Protein AF-A0A7W0GBF5-F1 (afdb_monomer)

Nearest PDB structures (foldseek):
  7vv5-assembly1_R  TM=1.537E-01  e=9.334E+00  Homo sapiens

pLDDT: mean 84.06, std 15.23, range [30.78, 98.12]

Structure (mmCIF, N/CA/C/O backbone):
data_AF-A0A7W0GBF5-F1
#
_entry.id   AF-A0A7W0GBF5-F1
#
loop_
_atom_site.group_PDB
_atom_site.id
_atom_site.type_symbol
_atom_site.label_atom_id
_atom_site.label_alt_id
_atom_site.label_comp_id
_atom_site.label_asym_id
_atom_site.label_entity_id
_atom_site.label_seq_id
_atom_site.pdbx_PDB_ins_code
_atom_site.Cartn_x
_atom_site.Cartn_y
_atom_site.Cartn_z
_atom_site.occupancy
_atom_site.B_iso_or_equiv
_atom_site.auth_seq_id
_atom_site.auth_comp_id
_atom_site.auth_asym_id
_atom_site.auth_atom_id
_atom_site.pdbx_PDB_model_num
ATOM 1 N N . VAL A 1 1 ? 25.136 -10.926 -35.761 1.00 38.34 1 VAL A N 1
ATOM 2 C CA . VAL A 1 1 ? 23.701 -11.216 -35.990 1.00 38.34 1 VAL A CA 1
ATOM 3 C C . VAL A 1 1 ? 22.920 -10.257 -35.110 1.00 38.34 1 VAL A C 1
ATOM 5 O O . VAL A 1 1 ? 22.828 -10.479 -33.913 1.00 38.34 1 VAL A O 1
ATOM 8 N N . GLY A 1 2 ? 22.553 -9.101 -35.668 1.00 46.62 2 GLY A N 1
ATOM 9 C CA . GLY A 1 2 ? 21.932 -8.003 -34.929 1.00 46.62 2 GLY A CA 1
ATOM 10 C C . GLY A 1 2 ? 20.445 -8.263 -34.760 1.00 46.62 2 GLY A C 1
ATOM 11 O O . GLY A 1 2 ? 19.695 -8.174 -35.726 1.00 46.62 2 GLY A O 1
ATOM 12 N N . SER A 1 3 ? 20.022 -8.623 -33.553 1.00 51.00 3 SER A N 1
ATOM 13 C CA . SER A 1 3 ? 18.605 -8.650 -33.211 1.00 51.00 3 SER A CA 1
ATOM 14 C C . SER A 1 3 ? 18.084 -7.211 -33.194 1.00 51.00 3 SER A C 1
ATOM 16 O O . SER A 1 3 ? 18.467 -6.424 -32.331 1.00 51.00 3 SER A O 1
ATOM 18 N N . THR A 1 4 ? 17.227 -6.857 -34.148 1.00 68.00 4 THR A N 1
ATOM 19 C CA . THR A 1 4 ? 16.460 -5.601 -34.178 1.00 68.00 4 THR A CA 1
ATOM 20 C C . THR A 1 4 ? 15.378 -5.641 -33.094 1.00 68.00 4 THR A C 1
ATOM 22 O O . THR A 1 4 ? 14.210 -5.930 -33.359 1.00 68.00 4 THR A O 1
ATOM 25 N N . GLY A 1 5 ? 15.785 -5.460 -31.841 1.00 81.75 5 GLY A N 1
ATOM 26 C CA . GLY A 1 5 ? 14.906 -5.605 -30.688 1.00 81.75 5 GLY A CA 1
ATOM 27 C C . GLY A 1 5 ? 15.509 -5.036 -29.413 1.00 81.75 5 GLY A C 1
ATOM 28 O O . GLY A 1 5 ? 16.691 -4.698 -29.370 1.00 81.75 5 GLY A O 1
ATOM 29 N N . VAL A 1 6 ? 14.680 -4.920 -28.382 1.00 89.19 6 VAL A N 1
ATOM 30 C CA . VAL A 1 6 ? 15.098 -4.520 -27.034 1.00 89.19 6 VAL A CA 1
ATOM 31 C C . VAL A 1 6 ? 15.324 -5.761 -26.177 1.00 89.19 6 VAL A C 1
ATOM 33 O O . VAL A 1 6 ? 14.654 -6.779 -26.356 1.00 89.19 6 VAL A O 1
ATOM 36 N N . LEU A 1 7 ? 16.292 -5.701 -25.266 1.00 89.94 7 LEU A N 1
ATOM 37 C CA . LEU A 1 7 ? 16.540 -6.796 -24.331 1.00 89.94 7 LEU A CA 1
ATOM 38 C C . LEU A 1 7 ? 15.517 -6.753 -23.197 1.00 89.94 7 LEU A C 1
ATOM 40 O O . LEU A 1 7 ? 15.201 -5.684 -22.685 1.00 89.94 7 LEU A O 1
ATOM 44 N N . THR A 1 8 ? 15.029 -7.917 -22.793 1.00 88.50 8 THR A N 1
ATOM 45 C CA . THR A 1 8 ? 14.112 -8.091 -21.665 1.00 88.50 8 THR A CA 1
ATOM 46 C C . THR A 1 8 ? 14.592 -9.230 -20.770 1.00 88.50 8 THR A C 1
ATOM 48 O O . THR A 1 8 ? 15.333 -10.120 -21.210 1.00 88.50 8 THR A O 1
ATOM 51 N N . SER A 1 9 ? 14.164 -9.202 -19.512 1.00 85.88 9 SER A N 1
ATOM 52 C CA . SER A 1 9 ? 14.423 -10.245 -18.525 1.00 85.88 9 SER A CA 1
ATOM 53 C C . SER A 1 9 ? 13.156 -10.555 -17.732 1.00 85.88 9 SER A C 1
ATOM 55 O O . SER A 1 9 ? 12.407 -9.655 -17.351 1.00 85.88 9 SER A O 1
ATOM 57 N N . ASP A 1 10 ? 12.954 -11.835 -17.407 1.00 80.12 10 ASP A N 1
ATOM 58 C CA . ASP A 1 10 ? 11.856 -12.280 -16.539 1.00 80.12 10 ASP A CA 1
ATOM 59 C C . ASP A 1 10 ? 11.979 -11.688 -15.109 1.00 80.12 10 ASP A C 1
ATOM 61 O O . ASP A 1 10 ? 10.993 -11.646 -14.365 1.00 80.12 10 ASP A O 1
ATOM 65 N N . SER A 1 11 ? 13.175 -11.212 -14.723 1.00 76.62 11 SER A N 1
ATOM 66 C CA . SER A 1 11 ? 13.447 -10.613 -13.408 1.00 76.62 11 SER A CA 1
ATOM 67 C C . SER A 1 11 ? 13.041 -9.138 -13.306 1.00 76.62 11 SER A C 1
ATOM 69 O O . SER A 1 11 ? 12.707 -8.678 -12.218 1.00 76.62 11 SER A O 1
ATOM 71 N N . THR A 1 12 ? 13.060 -8.393 -14.413 1.00 79.50 12 THR A N 1
ATOM 72 C CA . THR A 1 12 ? 12.681 -6.971 -14.455 1.00 79.50 12 THR A CA 1
ATOM 73 C C . THR A 1 12 ? 11.253 -6.802 -14.946 1.00 79.50 12 THR A C 1
ATOM 75 O O . THR A 1 12 ? 10.539 -5.940 -14.441 1.00 79.50 12 THR A O 1
ATOM 78 N N . ARG A 1 13 ? 10.831 -7.658 -15.890 1.00 79.69 13 ARG A N 1
ATOM 79 C CA . ARG A 1 13 ? 9.511 -7.661 -16.541 1.00 79.69 13 ARG A CA 1
ATOM 80 C C . ARG A 1 13 ? 9.158 -6.347 -17.237 1.00 79.69 13 ARG A C 1
ATOM 82 O O . ARG A 1 13 ? 7.983 -6.047 -17.428 1.00 79.69 13 ARG A O 1
ATOM 89 N N . ILE A 1 14 ? 10.181 -5.577 -17.591 1.00 85.75 14 ILE A N 1
ATOM 90 C CA . ILE A 1 14 ? 10.076 -4.310 -18.303 1.00 85.75 14 ILE A CA 1
ATOM 91 C C . ILE A 1 14 ? 10.997 -4.416 -19.511 1.00 85.75 14 ILE A C 1
ATOM 93 O O . ILE A 1 14 ? 12.209 -4.592 -19.371 1.00 85.75 14 ILE A O 1
ATOM 97 N N . ASP A 1 15 ? 10.416 -4.323 -20.701 1.00 87.75 15 ASP A N 1
ATOM 98 C CA . ASP A 1 15 ? 11.165 -4.415 -21.948 1.00 87.75 15 ASP A CA 1
ATOM 99 C C . ASP A 1 15 ? 12.138 -3.240 -22.077 1.00 87.75 15 ASP A C 1
ATOM 101 O O . ASP A 1 15 ? 11.747 -2.081 -21.976 1.00 87.75 15 ASP A O 1
ATOM 105 N N . GLY A 1 16 ? 13.415 -3.538 -22.315 1.00 86.94 16 GLY A N 1
ATOM 106 C CA . GLY A 1 16 ? 14.492 -2.549 -22.347 1.00 86.94 16 GLY A CA 1
ATOM 107 C C . GLY A 1 16 ? 15.210 -2.348 -21.011 1.00 86.94 16 GLY A C 1
ATOM 108 O O . GLY A 1 16 ? 16.254 -1.699 -20.995 1.00 86.94 16 GLY A O 1
ATOM 109 N N . LEU A 1 17 ? 14.718 -2.937 -19.914 1.00 87.25 17 LEU A N 1
ATOM 110 C CA . LEU A 1 17 ? 15.365 -2.901 -18.602 1.00 87.25 17 LEU A CA 1
ATOM 111 C C . LEU A 1 17 ? 15.846 -4.299 -18.216 1.00 87.25 17 LEU A C 1
ATOM 113 O O . LEU A 1 17 ? 15.063 -5.243 -18.170 1.00 87.25 17 LEU A O 1
ATOM 117 N N . VAL A 1 18 ? 17.132 -4.449 -17.906 1.00 87.56 18 VAL A N 1
ATOM 118 C CA . VAL A 1 18 ? 17.731 -5.742 -17.536 1.00 87.56 18 VAL A CA 1
ATOM 119 C C . VAL A 1 18 ? 18.651 -5.578 -16.334 1.00 87.56 18 VAL A C 1
ATOM 121 O O . VAL A 1 18 ? 19.306 -4.547 -16.181 1.00 87.56 18 VAL A O 1
ATOM 124 N N . SER A 1 19 ? 18.713 -6.591 -15.469 1.00 84.06 19 SER A N 1
ATOM 125 C CA . SER A 1 19 ? 19.628 -6.570 -14.328 1.00 84.06 19 SER A CA 1
ATOM 126 C C . SER A 1 19 ? 21.048 -6.966 -14.751 1.00 84.06 19 SER A C 1
ATOM 128 O O . SER A 1 19 ? 21.237 -7.781 -15.657 1.00 84.06 19 SER A O 1
ATOM 130 N N . VAL A 1 20 ? 22.065 -6.446 -14.053 1.00 85.12 20 VAL A N 1
ATOM 131 C CA . VAL A 1 20 ? 23.474 -6.838 -14.268 1.00 85.12 20 VAL A CA 1
ATOM 132 C C . VAL A 1 20 ? 23.656 -8.352 -14.094 1.00 85.12 20 VAL A C 1
ATOM 134 O O . VAL A 1 20 ? 24.405 -8.982 -14.838 1.00 85.12 20 VAL A O 1
ATOM 137 N N . THR A 1 21 ? 22.921 -8.954 -13.158 1.00 84.00 21 THR A N 1
ATOM 138 C CA . THR A 1 21 ? 22.937 -10.398 -12.904 1.00 84.00 21 THR A CA 1
ATOM 139 C C . THR A 1 21 ? 22.402 -11.202 -14.090 1.00 84.00 21 THR A C 1
ATOM 141 O O . THR A 1 21 ? 22.958 -12.250 -14.421 1.00 84.00 21 THR A O 1
ATOM 144 N N . ASP A 1 22 ? 21.355 -10.731 -14.769 1.00 85.19 22 ASP A N 1
ATOM 145 C CA . ASP A 1 22 ? 20.807 -11.435 -15.938 1.00 85.19 22 ASP A CA 1
ATOM 146 C C . ASP A 1 22 ? 21.722 -11.319 -17.147 1.00 85.19 22 ASP A C 1
ATOM 148 O O . ASP A 1 22 ? 21.875 -12.289 -17.888 1.00 85.19 22 ASP A O 1
ATOM 152 N N . VAL A 1 23 ? 22.395 -10.174 -17.300 1.00 86.00 23 VAL A N 1
ATOM 153 C CA . VAL A 1 23 ? 23.454 -10.003 -18.301 1.00 86.00 23 VAL A CA 1
ATOM 154 C C . VAL A 1 23 ? 24.599 -10.979 -18.030 1.00 86.00 23 VAL A C 1
ATOM 156 O O . VAL A 1 23 ? 25.024 -11.689 -18.938 1.00 86.00 23 VAL A O 1
ATOM 159 N N . ALA A 1 24 ? 25.049 -11.082 -16.777 1.00 85.88 24 ALA A N 1
ATOM 160 C CA . ALA A 1 24 ? 26.130 -11.986 -16.387 1.00 85.88 24 ALA A CA 1
ATOM 161 C C . ALA A 1 24 ? 25.757 -13.474 -16.521 1.00 85.88 24 ALA A C 1
ATOM 163 O O . ALA A 1 24 ? 26.615 -14.297 -16.830 1.00 85.88 24 ALA A O 1
ATOM 164 N N . THR A 1 25 ? 24.488 -13.829 -16.299 1.00 86.12 25 THR A N 1
ATOM 165 C CA . THR A 1 25 ? 24.000 -15.219 -16.383 1.00 86.12 25 THR A CA 1
ATOM 166 C C . THR A 1 25 ? 23.401 -15.583 -17.743 1.00 86.12 25 THR A C 1
ATOM 168 O O . THR A 1 25 ? 22.955 -16.713 -17.926 1.00 86.12 25 THR A O 1
ATOM 171 N N . GLY A 1 26 ? 23.387 -14.651 -18.702 1.00 83.56 26 GLY A N 1
ATOM 172 C CA . GLY A 1 26 ? 22.826 -14.860 -20.039 1.00 83.56 26 GLY A CA 1
ATOM 173 C C . GLY A 1 26 ? 21.308 -15.074 -20.062 1.00 83.56 26 GLY A C 1
ATOM 174 O O . GLY A 1 26 ? 20.776 -15.568 -21.055 1.00 83.56 26 GLY A O 1
ATOM 175 N N . ARG A 1 27 ? 20.589 -14.713 -18.991 1.00 84.00 27 ARG A N 1
ATOM 176 C CA . ARG A 1 27 ? 19.130 -14.879 -18.858 1.00 84.00 27 ARG A CA 1
ATOM 177 C C . ARG A 1 27 ? 18.373 -13.726 -19.517 1.00 84.00 27 ARG A C 1
ATOM 179 O O . ARG A 1 27 ? 17.592 -13.027 -18.883 1.00 84.00 27 ARG A O 1
ATOM 186 N N . LEU A 1 28 ? 18.634 -13.527 -20.805 1.00 88.44 28 LEU A N 1
ATOM 187 C CA . LEU A 1 28 ? 18.097 -12.423 -21.595 1.00 88.44 28 LEU A CA 1
ATOM 188 C C . LEU A 1 28 ? 17.261 -12.945 -22.760 1.00 88.44 28 LEU A C 1
ATOM 190 O O . LEU A 1 28 ? 17.587 -13.961 -23.376 1.00 88.44 28 LEU A O 1
ATOM 194 N N . ARG A 1 29 ? 16.205 -12.211 -23.106 1.00 87.81 29 ARG A N 1
ATOM 195 C CA . ARG A 1 29 ? 15.440 -12.416 -24.342 1.00 87.81 29 ARG A CA 1
ATOM 196 C C . ARG A 1 29 ? 15.423 -11.124 -25.147 1.00 87.81 29 ARG A C 1
ATOM 198 O O . ARG A 1 29 ? 15.461 -10.039 -24.579 1.00 87.81 29 ARG A O 1
ATOM 205 N N . ALA A 1 30 ? 15.368 -11.238 -26.469 1.00 87.44 30 ALA A N 1
ATOM 206 C CA . ALA A 1 30 ? 15.172 -10.091 -27.346 1.00 87.44 30 ALA A CA 1
ATOM 207 C C . ALA A 1 30 ? 13.691 -9.995 -27.725 1.00 87.44 30 ALA A C 1
ATOM 209 O O . ALA A 1 30 ? 13.131 -10.946 -28.274 1.00 87.44 30 ALA A O 1
ATOM 210 N N . VAL A 1 31 ? 13.072 -8.850 -27.450 1.00 87.75 31 VAL A N 1
ATOM 211 C CA . VAL A 1 31 ? 11.716 -8.524 -27.899 1.00 87.75 31 VAL A CA 1
ATOM 212 C C . VAL A 1 31 ? 11.826 -7.706 -29.182 1.00 87.75 31 VAL A C 1
ATOM 214 O O . VAL A 1 31 ? 12.528 -6.689 -29.189 1.00 87.75 31 VAL A O 1
ATOM 217 N N . PRO A 1 32 ? 11.171 -8.122 -30.281 1.00 87.94 32 PRO A N 1
ATOM 218 C CA . PRO A 1 32 ? 11.175 -7.357 -31.519 1.00 87.94 32 PRO A CA 1
ATOM 219 C C . PRO A 1 32 ? 10.687 -5.926 -31.285 1.00 87.94 32 PRO A C 1
ATOM 221 O O . PRO A 1 32 ? 9.624 -5.710 -30.709 1.00 87.94 32 PRO A O 1
ATOM 224 N N . SER A 1 33 ? 11.450 -4.948 -31.763 1.00 86.31 33 SER A N 1
ATOM 225 C CA . SER A 1 33 ? 11.060 -3.540 -31.732 1.00 86.31 33 SER A CA 1
ATOM 226 C C . SER A 1 33 ? 11.367 -2.918 -33.083 1.00 86.31 33 SER A C 1
ATOM 228 O O . SER A 1 33 ? 12.458 -3.102 -33.623 1.00 86.31 33 SER A O 1
ATOM 230 N N . GLN A 1 34 ? 10.392 -2.192 -33.630 1.00 86.31 34 GLN A N 1
ATOM 231 C CA . GLN A 1 34 ? 10.541 -1.480 -34.901 1.00 86.31 34 GLN A CA 1
ATOM 232 C C . GLN A 1 34 ? 11.583 -0.360 -34.796 1.00 86.31 34 GLN A C 1
ATOM 234 O O . GLN A 1 34 ? 12.291 -0.087 -35.759 1.00 86.31 34 GLN A O 1
ATOM 239 N N . ASP A 1 35 ? 11.695 0.241 -33.609 1.00 89.38 35 ASP A N 1
ATOM 240 C CA . ASP A 1 35 ? 12.694 1.251 -33.281 1.00 89.38 35 ASP A CA 1
ATOM 241 C C . ASP A 1 35 ? 13.198 1.022 -31.843 1.00 89.38 35 ASP A C 1
ATOM 243 O O . ASP A 1 35 ? 12.625 1.545 -30.876 1.00 89.38 35 ASP A O 1
ATOM 247 N N . PRO A 1 36 ? 14.235 0.180 -31.668 1.00 88.69 36 PRO A N 1
ATOM 248 C CA . PRO A 1 36 ? 14.792 -0.123 -30.354 1.00 88.69 36 PRO A CA 1
ATOM 249 C C . PRO A 1 36 ? 15.345 1.115 -29.642 1.00 88.69 36 PRO A C 1
ATOM 251 O O . PRO A 1 36 ? 15.209 1.224 -28.427 1.00 88.69 36 PRO A O 1
ATOM 254 N N . VAL A 1 37 ? 15.926 2.064 -30.383 1.00 90.31 37 VAL A N 1
ATOM 255 C CA . VAL A 1 37 ? 16.526 3.273 -29.802 1.00 90.31 37 VAL A CA 1
ATOM 256 C C . VAL A 1 37 ? 15.435 4.186 -29.258 1.00 90.31 37 VAL A C 1
ATOM 258 O O . VAL A 1 37 ? 15.493 4.570 -28.091 1.00 90.31 37 VAL A O 1
ATOM 261 N N . ALA A 1 38 ? 14.396 4.467 -30.048 1.00 90.00 38 ALA A N 1
ATOM 262 C CA . ALA A 1 38 ? 13.282 5.285 -29.577 1.00 90.00 38 ALA A CA 1
ATOM 263 C C . ALA A 1 38 ? 12.485 4.602 -28.454 1.00 90.00 38 ALA A C 1
ATOM 265 O O . ALA A 1 38 ? 11.875 5.287 -27.634 1.00 90.00 38 ALA A O 1
ATOM 266 N N . ALA A 1 39 ? 12.435 3.266 -28.411 1.00 88.62 39 ALA A N 1
ATOM 267 C CA . ALA A 1 39 ? 11.827 2.534 -27.298 1.00 88.62 39 ALA A CA 1
ATOM 268 C C . ALA A 1 39 ? 12.626 2.715 -25.997 1.00 88.62 39 ALA A C 1
ATOM 270 O O . ALA A 1 39 ? 12.033 3.044 -24.971 1.00 88.62 39 ALA A O 1
ATOM 271 N N . LEU A 1 40 ? 13.956 2.582 -26.056 1.00 90.94 40 LEU A N 1
ATOM 272 C CA . LEU A 1 40 ? 14.834 2.792 -24.902 1.00 90.94 40 LEU A CA 1
ATOM 273 C C . LEU A 1 40 ? 14.813 4.244 -24.415 1.00 90.94 40 LEU A C 1
ATOM 275 O O . LEU A 1 40 ? 14.708 4.467 -23.217 1.00 90.94 40 LEU A O 1
ATOM 279 N N . GLN A 1 41 ? 14.819 5.224 -25.323 1.00 92.62 41 GLN A N 1
ATOM 280 C CA . GLN A 1 41 ? 14.696 6.643 -24.959 1.00 92.62 41 GLN A CA 1
ATOM 281 C C . GLN A 1 41 ? 13.373 6.938 -24.242 1.00 92.62 41 GLN A C 1
ATOM 283 O O . GLN A 1 41 ? 13.359 7.610 -23.217 1.00 92.62 41 GLN A O 1
ATOM 288 N N . ARG A 1 42 ? 12.255 6.384 -24.731 1.00 90.75 42 ARG A N 1
ATOM 289 C CA . ARG A 1 42 ? 10.947 6.536 -24.073 1.00 90.75 42 ARG A CA 1
ATOM 290 C C . ARG A 1 42 ? 10.908 5.902 -22.686 1.00 90.75 42 ARG A C 1
ATOM 292 O O . ARG A 1 42 ? 10.219 6.424 -21.811 1.00 90.75 42 ARG A O 1
ATOM 299 N N . LEU A 1 43 ? 11.579 4.767 -22.501 1.00 90.19 43 LEU A N 1
ATOM 300 C CA . LEU A 1 43 ? 11.687 4.122 -21.197 1.00 90.19 43 LEU A CA 1
ATOM 301 C C . LEU A 1 43 ? 12.531 4.971 -20.242 1.00 90.19 43 LEU A C 1
ATOM 303 O O . LEU A 1 43 ? 12.075 5.251 -19.136 1.00 90.19 43 LEU A O 1
ATOM 307 N N . ASP A 1 44 ? 13.698 5.428 -20.692 1.00 91.00 44 ASP A N 1
ATOM 308 C CA . ASP A 1 44 ? 14.598 6.292 -19.925 1.00 91.00 44 ASP A CA 1
ATOM 309 C C . ASP A 1 44 ? 13.870 7.563 -19.467 1.00 91.00 44 ASP A C 1
ATOM 311 O O . ASP A 1 44 ? 13.754 7.809 -18.270 1.00 91.00 44 ASP A O 1
ATOM 315 N N . ASP A 1 45 ? 13.197 8.266 -20.387 1.00 91.12 45 ASP A N 1
ATOM 316 C CA . ASP A 1 45 ? 12.388 9.454 -20.085 1.00 91.12 45 ASP A CA 1
ATOM 317 C C . ASP A 1 45 ? 11.291 9.195 -19.035 1.00 91.12 45 ASP A C 1
ATOM 319 O O . ASP A 1 45 ? 10.932 10.089 -18.258 1.00 91.12 45 ASP A O 1
ATOM 323 N N . ARG A 1 46 ? 10.698 7.993 -19.019 1.00 89.12 46 ARG A N 1
ATOM 324 C CA . ARG A 1 46 ? 9.674 7.612 -18.031 1.00 89.12 46 ARG A CA 1
ATOM 325 C C . ARG A 1 46 ? 10.288 7.347 -16.664 1.00 89.12 46 ARG A C 1
ATOM 327 O O . ARG A 1 46 ? 9.696 7.776 -15.674 1.00 89.12 46 ARG A O 1
ATOM 334 N N . ILE A 1 47 ? 11.435 6.673 -16.612 1.00 88.81 47 ILE A N 1
ATOM 335 C CA . ILE A 1 47 ? 12.178 6.419 -15.372 1.00 88.81 47 ILE A CA 1
ATOM 336 C C . ILE A 1 47 ? 12.618 7.756 -14.769 1.00 88.81 47 ILE A C 1
ATOM 338 O O . ILE A 1 47 ? 12.286 8.050 -13.622 1.00 88.81 47 ILE A O 1
ATOM 342 N N . ASP A 1 48 ? 13.226 8.617 -15.582 1.00 89.75 48 ASP A N 1
ATOM 343 C CA . ASP A 1 48 ? 13.701 9.942 -15.187 1.00 89.75 48 ASP A CA 1
ATOM 344 C C . ASP A 1 48 ? 12.563 10.828 -14.665 1.00 89.75 48 ASP A C 1
ATOM 346 O O . ASP A 1 48 ? 12.677 11.510 -13.641 1.00 89.75 48 ASP A O 1
ATOM 350 N N . ARG A 1 49 ? 11.416 10.813 -15.355 1.00 88.12 49 ARG A N 1
ATOM 351 C CA . ARG A 1 49 ? 10.218 11.533 -14.913 1.00 88.12 49 ARG A CA 1
ATOM 352 C C . ARG A 1 49 ? 9.686 10.975 -13.597 1.00 88.12 49 ARG A C 1
ATOM 354 O O . ARG A 1 49 ? 9.289 11.767 -12.743 1.00 88.12 49 ARG A O 1
ATOM 361 N N . ASN A 1 50 ? 9.654 9.654 -13.432 1.00 87.12 50 ASN A N 1
ATOM 362 C CA . ASN A 1 50 ? 9.183 9.025 -12.203 1.00 87.12 50 ASN A CA 1
ATOM 363 C C . ASN A 1 50 ? 10.065 9.418 -11.010 1.00 87.12 50 ASN A C 1
ATOM 365 O O . ASN A 1 50 ? 9.558 9.925 -10.007 1.00 87.12 50 ASN A O 1
ATOM 369 N N . ASP A 1 51 ? 11.384 9.300 -11.161 1.00 86.31 51 ASP A N 1
ATOM 370 C CA . ASP A 1 51 ? 12.353 9.638 -10.116 1.00 86.31 51 ASP A CA 1
ATOM 371 C C . ASP A 1 51 ? 12.249 11.114 -9.695 1.00 86.31 51 ASP A C 1
ATOM 373 O O . ASP A 1 51 ? 12.267 11.428 -8.501 1.00 86.31 51 ASP A O 1
ATOM 377 N N . ARG A 1 52 ? 12.035 12.029 -10.653 1.00 88.69 52 ARG A N 1
ATOM 378 C CA . ARG A 1 52 ? 11.828 13.462 -10.369 1.00 88.69 52 ARG A CA 1
ATOM 379 C C . ARG A 1 52 ? 10.500 13.759 -9.666 1.00 88.69 52 ARG A C 1
ATOM 381 O O . ARG A 1 52 ? 10.438 14.681 -8.853 1.00 88.69 52 ARG A O 1
ATOM 388 N N . LEU A 1 53 ? 9.431 13.028 -9.986 1.00 90.12 53 LEU A N 1
ATOM 389 C CA . LEU A 1 53 ? 8.080 13.305 -9.480 1.00 90.12 53 LEU A CA 1
ATOM 390 C C . LEU A 1 53 ? 7.762 12.611 -8.152 1.00 90.12 53 LEU A C 1
ATOM 392 O O . LEU A 1 53 ? 6.934 13.122 -7.391 1.00 90.12 53 LEU A O 1
ATOM 396 N N . ARG A 1 54 ? 8.418 11.489 -7.843 1.00 89.19 54 ARG A N 1
ATOM 397 C CA . ARG A 1 54 ? 8.123 10.649 -6.673 1.00 89.19 54 ARG A CA 1
ATOM 398 C C . ARG A 1 54 ? 8.129 11.423 -5.359 1.00 89.19 54 ARG A C 1
ATOM 400 O O . ARG A 1 54 ? 7.149 11.387 -4.611 1.00 89.19 54 ARG A O 1
ATOM 407 N N . LEU A 1 55 ? 9.219 12.133 -5.065 1.00 89.25 55 LEU A N 1
ATOM 408 C CA . LEU A 1 55 ? 9.355 12.868 -3.805 1.00 89.25 55 LEU A CA 1
ATOM 409 C C . LEU A 1 55 ? 8.347 14.033 -3.700 1.00 89.25 55 LEU A C 1
ATOM 411 O O . LEU A 1 55 ? 7.613 14.068 -2.709 1.00 89.25 55 LEU A O 1
ATOM 415 N N . PRO A 1 56 ? 8.232 14.947 -4.690 1.00 92.62 56 PRO A N 1
ATOM 416 C CA . PRO A 1 56 ? 7.227 16.012 -4.657 1.00 92.62 56 PRO A CA 1
ATOM 417 C C . PRO A 1 56 ? 5.795 15.502 -4.476 1.00 92.62 56 PRO A C 1
ATOM 419 O O . PRO A 1 56 ? 5.043 16.053 -3.671 1.00 92.62 56 PRO A O 1
ATOM 422 N N . LEU A 1 57 ? 5.415 14.433 -5.182 1.00 93.50 57 LEU A N 1
ATOM 423 C CA . LEU A 1 57 ? 4.066 13.874 -5.094 1.00 93.50 57 LEU A CA 1
ATOM 424 C C . LEU A 1 57 ? 3.816 13.162 -3.765 1.00 93.50 57 LEU A C 1
ATOM 426 O O . LEU A 1 57 ? 2.720 13.274 -3.220 1.00 93.50 57 LEU A O 1
ATOM 430 N N . THR A 1 58 ? 4.831 12.509 -3.196 1.00 93.44 58 THR A N 1
ATOM 431 C CA . THR A 1 58 ? 4.743 11.933 -1.847 1.00 93.44 58 THR A CA 1
ATOM 432 C C . THR A 1 58 ? 4.532 13.025 -0.798 1.00 93.44 58 THR A C 1
ATOM 434 O O . THR A 1 58 ? 3.639 12.906 0.042 1.00 93.44 58 THR A O 1
ATOM 437 N N . ILE A 1 59 ? 5.289 14.126 -0.869 1.00 93.94 59 ILE A N 1
ATOM 438 C CA . ILE A 1 59 ? 5.125 15.277 0.035 1.00 93.94 59 ILE A CA 1
ATOM 439 C C . ILE A 1 59 ? 3.727 15.882 -0.114 1.00 93.94 59 ILE A C 1
ATOM 441 O O . ILE A 1 59 ? 3.053 16.118 0.890 1.00 93.94 59 ILE A O 1
ATOM 445 N N . LEU A 1 60 ? 3.272 16.100 -1.351 1.00 96.00 60 LEU A N 1
ATOM 446 C CA . LEU A 1 60 ? 1.939 16.629 -1.635 1.00 96.00 60 LEU A CA 1
ATOM 447 C C . LEU A 1 60 ? 0.842 15.723 -1.061 1.00 96.00 60 LEU A C 1
ATOM 449 O O . LEU A 1 60 ? -0.080 16.218 -0.414 1.00 96.00 60 LEU A O 1
ATOM 453 N N . LEU A 1 61 ? 0.955 14.407 -1.258 1.00 96.38 61 LEU A N 1
ATOM 454 C CA . LEU A 1 61 ? 0.014 13.422 -0.730 1.00 96.38 61 LEU A CA 1
ATOM 455 C C . LEU A 1 61 ? -0.036 13.460 0.799 1.00 96.38 61 LEU A C 1
ATOM 457 O O . LEU A 1 61 ? -1.120 13.564 1.373 1.00 96.38 61 LEU A O 1
ATOM 461 N N . VAL A 1 62 ? 1.122 13.418 1.460 1.00 96.69 62 VAL A N 1
ATOM 462 C CA . VAL A 1 62 ? 1.221 13.485 2.925 1.00 96.69 62 VAL A CA 1
ATOM 463 C C . VAL A 1 62 ? 0.608 14.786 3.441 1.00 96.69 62 VAL A C 1
ATOM 465 O O . VAL A 1 62 ? -0.257 14.746 4.316 1.00 96.69 62 VAL A O 1
ATOM 468 N N . ALA A 1 63 ? 0.979 15.932 2.867 1.00 96.94 63 ALA A N 1
ATOM 469 C CA . ALA A 1 63 ? 0.440 17.233 3.255 1.00 96.94 63 ALA A CA 1
ATOM 470 C C . ALA A 1 63 ? -1.085 17.302 3.079 1.00 96.94 63 ALA A C 1
ATOM 472 O O . ALA A 1 63 ? -1.791 17.757 3.982 1.00 96.94 63 ALA A O 1
ATOM 473 N N . LEU A 1 64 ? -1.607 16.796 1.957 1.00 97.25 64 LEU A N 1
ATOM 474 C CA . LEU A 1 64 ? -3.039 16.758 1.675 1.00 97.25 64 LEU A CA 1
ATOM 475 C C . LEU A 1 64 ? -3.792 15.865 2.668 1.00 97.25 64 LEU A C 1
ATOM 477 O O . LEU A 1 64 ? -4.828 16.274 3.194 1.00 97.25 64 LEU A O 1
ATOM 481 N N . VAL A 1 65 ? -3.277 14.666 2.957 1.00 97.12 65 VAL A N 1
ATOM 482 C CA . VAL A 1 65 ? -3.887 13.738 3.921 1.00 97.12 65 VAL A CA 1
ATOM 483 C C . VAL A 1 65 ? -3.890 14.345 5.323 1.00 97.12 65 VAL A C 1
ATOM 485 O O . VAL A 1 65 ? -4.924 14.312 5.991 1.00 97.12 65 VAL A O 1
ATOM 488 N N . LEU A 1 66 ? -2.782 14.954 5.756 1.00 97.00 66 LEU A N 1
ATOM 489 C CA . LEU A 1 66 ? -2.693 15.634 7.051 1.00 97.00 66 LEU A CA 1
ATOM 490 C C . LEU A 1 66 ? -3.680 16.808 7.139 1.00 97.00 66 LEU A C 1
ATOM 492 O O . LEU A 1 66 ? -4.440 16.902 8.106 1.00 97.00 66 LEU A O 1
ATOM 496 N N . ALA A 1 67 ? -3.731 17.665 6.116 1.00 97.56 67 ALA A N 1
ATOM 497 C CA . ALA A 1 67 ? -4.653 18.796 6.063 1.00 97.56 67 ALA A CA 1
ATOM 498 C C . ALA A 1 67 ? -6.120 18.336 6.080 1.00 97.56 67 ALA A C 1
ATOM 500 O O . ALA A 1 67 ? -6.926 18.848 6.859 1.00 97.56 67 ALA A O 1
ATOM 501 N N . LEU A 1 68 ? -6.476 17.322 5.285 1.00 97.31 68 LEU A N 1
ATOM 502 C CA . LEU A 1 68 ? -7.831 16.769 5.262 1.00 97.31 68 LEU A CA 1
ATOM 503 C C . LEU A 1 68 ? -8.202 16.078 6.574 1.00 97.31 68 LEU A C 1
ATOM 505 O O . LEU A 1 68 ? -9.341 16.222 7.016 1.00 97.31 68 LEU A O 1
ATOM 509 N N . ALA A 1 69 ? -7.272 15.380 7.231 1.00 96.12 69 ALA A N 1
ATOM 510 C CA . ALA A 1 69 ? -7.520 14.778 8.540 1.00 96.12 69 ALA A CA 1
ATOM 511 C C . ALA A 1 69 ? -7.896 15.830 9.600 1.00 96.12 69 ALA A C 1
ATOM 513 O O . ALA A 1 69 ? -8.670 15.534 10.512 1.00 96.12 69 ALA A O 1
ATOM 514 N N . ILE A 1 70 ? -7.375 17.054 9.471 1.00 95.81 70 ILE A N 1
ATOM 515 C CA . ILE A 1 70 ? -7.659 18.173 10.375 1.00 95.81 70 ILE A CA 1
ATOM 516 C C . ILE A 1 70 ? -8.950 18.897 9.969 1.00 95.81 70 ILE A C 1
ATOM 518 O O . ILE A 1 70 ? -9.833 19.089 10.802 1.00 95.81 70 ILE A O 1
ATOM 522 N N . VAL A 1 71 ? -9.076 19.287 8.697 1.00 97.50 71 VAL A N 1
ATOM 523 C CA . VAL A 1 71 ? -10.136 20.198 8.226 1.00 97.50 71 VAL A CA 1
ATOM 524 C C . VAL A 1 71 ? -11.420 19.454 7.847 1.00 97.50 71 VAL A C 1
ATOM 526 O O . VAL A 1 71 ? -12.525 19.932 8.108 1.00 97.50 71 VAL A O 1
ATOM 529 N N . ARG A 1 72 ? -11.310 18.279 7.217 1.00 96.56 72 ARG A N 1
ATOM 530 C CA . ARG A 1 72 ? -12.445 17.483 6.714 1.00 96.56 72 ARG A CA 1
ATOM 531 C C . ARG A 1 72 ? -12.235 15.987 6.999 1.00 96.56 72 ARG A C 1
ATOM 533 O O . ARG A 1 72 ? -12.187 15.186 6.063 1.00 96.56 72 ARG A O 1
ATOM 540 N N . PRO A 1 73 ? -12.204 15.562 8.277 1.00 94.50 73 PRO A N 1
ATOM 541 C CA . PRO A 1 73 ? -11.885 14.180 8.654 1.00 94.50 73 PRO A CA 1
ATOM 542 C C . PRO A 1 73 ? -12.834 13.126 8.066 1.00 94.50 73 PRO A C 1
ATOM 544 O O . PRO A 1 73 ? -12.474 11.962 7.947 1.00 94.50 73 PRO A O 1
ATOM 547 N N . ARG A 1 74 ? -14.048 13.517 7.662 1.00 93.31 74 ARG A N 1
ATOM 548 C CA . ARG A 1 74 ? -15.004 12.638 6.964 1.00 93.31 74 ARG A CA 1
ATOM 549 C C . ARG A 1 74 ? -14.527 12.208 5.573 1.00 93.31 74 ARG A C 1
ATOM 551 O O . ARG A 1 74 ? -14.943 11.161 5.096 1.00 93.31 74 ARG A O 1
ATOM 558 N N . LEU A 1 75 ? -13.691 13.017 4.922 1.00 94.88 75 LEU A N 1
ATOM 559 C CA . LEU A 1 75 ? -13.275 12.817 3.533 1.00 94.88 75 LEU A CA 1
ATOM 560 C C . LEU A 1 75 ? -11.883 12.194 3.407 1.00 94.88 75 LEU A C 1
ATOM 562 O O . LEU A 1 75 ? -11.563 11.676 2.343 1.00 94.88 75 LEU A O 1
ATOM 566 N N . VAL A 1 76 ? -11.069 12.207 4.468 1.00 96.31 76 VAL A N 1
ATOM 567 C CA . VAL A 1 76 ? -9.642 11.850 4.387 1.00 96.31 76 VAL A CA 1
ATOM 568 C C . VAL A 1 76 ? -9.394 10.432 3.857 1.00 96.31 76 VAL A C 1
ATOM 570 O O . VAL A 1 76 ? -8.544 10.248 2.993 1.00 96.31 76 VAL A O 1
ATOM 573 N N . LEU A 1 77 ? -10.173 9.435 4.295 1.00 96.31 77 LEU A N 1
ATOM 574 C CA . LEU A 1 77 ? -9.998 8.053 3.829 1.00 96.31 77 LEU A CA 1
ATOM 575 C C . LEU A 1 77 ? -10.410 7.889 2.364 1.00 96.31 77 LEU A C 1
ATOM 577 O O . LEU A 1 77 ? -9.758 7.160 1.627 1.00 96.31 77 LEU A O 1
ATOM 581 N N . ARG A 1 78 ? -11.447 8.604 1.912 1.00 97.06 78 ARG A N 1
ATOM 582 C CA . ARG A 1 78 ? -11.829 8.607 0.494 1.00 97.06 78 ARG A CA 1
ATOM 583 C C . ARG A 1 78 ? -10.809 9.344 -0.366 1.00 97.06 78 ARG A C 1
ATOM 585 O O . ARG A 1 78 ? -10.487 8.867 -1.444 1.00 97.06 78 ARG A O 1
ATOM 592 N N . ALA A 1 79 ? -10.264 10.457 0.118 1.00 96.75 79 ALA A N 1
ATOM 593 C CA . ALA A 1 79 ? -9.202 11.175 -0.576 1.00 96.75 79 ALA A CA 1
ATOM 594 C C . ALA A 1 79 ? -7.949 10.304 -0.751 1.00 96.75 79 ALA A C 1
ATOM 596 O O . ALA A 1 79 ? -7.363 10.306 -1.828 1.00 96.75 79 ALA A O 1
ATOM 597 N N . LEU A 1 80 ? -7.593 9.498 0.258 1.00 96.75 80 LEU A N 1
ATOM 598 C CA . LEU A 1 80 ? -6.514 8.514 0.147 1.00 96.75 80 LEU A CA 1
ATOM 599 C C . LEU A 1 80 ? -6.793 7.474 -0.953 1.00 96.75 80 LEU A C 1
ATOM 601 O O . LEU A 1 80 ? -5.915 7.197 -1.764 1.00 96.75 80 LEU A O 1
ATOM 605 N N . LEU A 1 81 ? -8.018 6.937 -1.025 1.00 98.12 81 LEU A N 1
ATOM 606 C CA . LEU A 1 81 ? -8.421 6.005 -2.089 1.00 98.12 81 LEU A CA 1
ATOM 607 C C . LEU A 1 81 ? -8.363 6.643 -3.484 1.00 98.12 81 LEU A C 1
ATOM 609 O O . LEU A 1 81 ? -7.936 6.000 -4.437 1.00 98.12 81 LEU A O 1
ATOM 613 N N . VAL A 1 82 ? -8.767 7.909 -3.608 1.00 97.94 82 VAL A N 1
ATOM 614 C CA . VAL A 1 82 ? -8.684 8.657 -4.871 1.00 97.94 82 VAL A CA 1
ATOM 615 C C . VAL A 1 82 ? -7.228 8.914 -5.264 1.00 97.94 82 VAL A C 1
ATOM 617 O O . VAL A 1 82 ? -6.892 8.785 -6.435 1.00 97.94 82 VAL A O 1
ATOM 620 N N . ALA A 1 83 ? -6.349 9.221 -4.309 1.00 97.00 83 ALA A N 1
ATOM 621 C CA . ALA A 1 83 ? -4.921 9.374 -4.580 1.00 97.00 83 ALA A CA 1
ATOM 622 C C . ALA A 1 83 ? -4.280 8.059 -5.056 1.00 97.00 83 ALA A C 1
ATOM 624 O O . ALA A 1 83 ? -3.512 8.061 -6.015 1.00 97.00 83 ALA A O 1
ATOM 625 N N . LEU A 1 84 ? -4.652 6.932 -4.441 1.00 97.31 84 LEU A N 1
ATOM 626 C CA . LEU A 1 84 ? -4.268 5.593 -4.894 1.00 97.31 84 LEU A CA 1
ATOM 627 C C . LEU A 1 84 ? -4.786 5.301 -6.313 1.00 97.31 84 LEU A C 1
ATOM 629 O O . LEU A 1 84 ? -4.047 4.799 -7.151 1.00 97.31 84 LEU A O 1
ATOM 633 N N . ALA A 1 85 ? -6.027 5.672 -6.630 1.00 97.38 85 ALA A N 1
ATOM 634 C CA . ALA A 1 85 ? -6.547 5.549 -7.991 1.00 97.38 85 ALA A CA 1
ATOM 635 C C . ALA A 1 85 ? -5.755 6.409 -8.995 1.00 97.38 85 ALA A C 1
ATOM 637 O O . ALA A 1 85 ? -5.391 5.929 -10.066 1.00 97.38 85 ALA A O 1
ATOM 638 N N . ALA A 1 86 ? -5.439 7.657 -8.634 1.00 96.19 86 ALA A N 1
ATOM 639 C CA . ALA A 1 86 ? -4.668 8.576 -9.469 1.00 96.19 86 ALA A CA 1
ATOM 640 C C . ALA A 1 86 ? -3.231 8.093 -9.722 1.00 96.19 86 ALA A C 1
ATOM 642 O O . ALA A 1 86 ? -2.671 8.378 -10.776 1.00 96.19 86 ALA A O 1
ATOM 643 N N . ASN A 1 87 ? -2.645 7.320 -8.802 1.00 95.31 87 ASN A N 1
ATOM 644 C CA . ASN A 1 87 ? -1.335 6.703 -9.003 1.00 95.31 87 ASN A CA 1
ATOM 645 C C . ASN A 1 87 ? -1.308 5.739 -10.206 1.00 95.31 87 ASN A C 1
ATOM 647 O O . ASN A 1 87 ? -0.269 5.568 -10.834 1.00 95.31 87 ASN A O 1
ATOM 651 N N . LEU A 1 88 ? -2.447 5.150 -10.582 1.00 94.19 88 LEU A N 1
ATOM 652 C CA . LEU A 1 88 ? -2.568 4.234 -11.723 1.00 94.19 88 LEU A CA 1
ATOM 653 C C . LEU A 1 88 ? -2.681 4.959 -13.077 1.00 94.19 88 LEU A C 1
ATOM 655 O O . LEU A 1 88 ? -3.215 4.408 -14.034 1.00 94.19 88 LEU A O 1
ATOM 659 N N . TRP A 1 89 ? -2.186 6.194 -13.184 1.00 90.94 89 TRP A N 1
ATOM 660 C CA . TRP A 1 89 ? -2.318 7.059 -14.364 1.00 90.94 89 TRP A CA 1
ATOM 661 C C . TRP A 1 89 ? -1.819 6.462 -15.694 1.00 90.94 89 TRP A C 1
ATOM 663 O O . TRP A 1 89 ? -2.302 6.865 -16.750 1.00 90.94 89 TRP A O 1
ATOM 673 N N . LEU A 1 90 ? -0.902 5.487 -15.660 1.00 90.38 90 LEU A N 1
ATOM 674 C CA . LEU A 1 90 ? -0.416 4.780 -16.851 1.00 90.38 90 LEU A CA 1
ATOM 675 C C . LEU A 1 90 ? -1.455 3.799 -17.413 1.00 90.38 90 LEU A C 1
ATOM 677 O O . LEU A 1 90 ? -1.423 3.485 -18.598 1.00 90.38 90 LEU A O 1
ATOM 681 N N . ALA A 1 91 ? -2.416 3.379 -16.589 1.00 93.75 91 ALA A N 1
ATOM 682 C CA . ALA A 1 91 ? -3.565 2.578 -16.983 1.00 93.75 91 ALA A CA 1
ATOM 683 C C . ALA A 1 91 ? -4.856 3.363 -16.688 1.00 93.75 91 ALA A C 1
ATOM 685 O O . ALA A 1 91 ? -5.539 3.098 -15.694 1.00 93.75 91 ALA A O 1
ATOM 686 N N . PRO A 1 92 ? -5.231 4.338 -17.541 1.00 94.25 92 PRO A N 1
ATOM 687 C CA . PRO A 1 92 ? -6.308 5.285 -17.247 1.00 94.25 92 PRO A CA 1
ATOM 688 C C . PRO A 1 92 ? -7.651 4.600 -16.980 1.00 94.25 92 PRO A C 1
ATOM 690 O O . PRO A 1 92 ? -8.428 5.070 -16.157 1.00 94.25 92 PRO A O 1
ATOM 693 N N . TRP A 1 93 ? -7.922 3.457 -17.610 1.00 95.69 93 TRP A N 1
ATOM 694 C CA . TRP A 1 93 ? -9.143 2.692 -17.360 1.00 95.69 93 TRP A CA 1
ATOM 695 C C . TRP A 1 93 ? -9.158 2.043 -15.962 1.00 95.69 93 TRP A C 1
ATOM 697 O O . TRP A 1 93 ? -10.196 2.065 -15.302 1.00 95.69 93 TRP A O 1
ATOM 707 N N . LEU A 1 94 ? -8.016 1.541 -15.467 1.00 96.19 94 LEU A N 1
ATOM 708 C CA . LEU A 1 94 ? -7.878 1.049 -14.088 1.00 96.19 94 LEU A CA 1
ATOM 709 C C . LEU A 1 94 ? -7.978 2.208 -13.092 1.00 96.19 94 LEU A C 1
ATOM 711 O O . LEU A 1 94 ? -8.673 2.087 -12.085 1.00 96.19 94 LEU A O 1
ATOM 715 N N . ALA A 1 95 ? -7.351 3.349 -13.393 1.00 96.56 95 ALA A N 1
ATOM 716 C CA . ALA A 1 95 ? -7.454 4.556 -12.575 1.00 96.56 95 ALA A CA 1
ATOM 717 C C . ALA A 1 95 ? -8.910 5.036 -12.454 1.00 96.56 95 ALA A C 1
ATOM 719 O O . ALA A 1 95 ? -9.382 5.316 -11.351 1.00 96.56 95 ALA A O 1
ATOM 720 N N . LEU A 1 96 ? -9.653 5.072 -13.567 1.00 97.56 96 LEU A N 1
ATOM 721 C CA . LEU A 1 96 ? -11.076 5.419 -13.582 1.00 97.56 96 LEU A CA 1
ATOM 722 C C . LEU A 1 96 ? -11.916 4.409 -12.799 1.00 97.56 96 LEU A C 1
ATOM 724 O O . LEU A 1 96 ? -12.786 4.818 -12.032 1.00 97.56 96 LEU A O 1
ATOM 728 N N . LEU A 1 97 ? -11.640 3.110 -12.936 1.00 97.81 97 LEU A N 1
ATOM 729 C CA . LEU A 1 97 ? -12.344 2.064 -12.195 1.00 97.81 97 LEU A CA 1
ATOM 730 C C . LEU A 1 97 ? -12.111 2.185 -10.679 1.00 97.81 97 LEU A C 1
ATOM 732 O O . LEU A 1 97 ? -13.072 2.178 -9.907 1.00 97.81 97 LEU A O 1
ATOM 736 N N . ALA A 1 98 ? -10.859 2.358 -10.246 1.00 97.81 98 ALA A N 1
ATOM 737 C CA . ALA A 1 98 ? -10.521 2.585 -8.840 1.00 97.81 98 ALA A CA 1
ATOM 738 C C . ALA A 1 98 ? -11.113 3.898 -8.310 1.00 97.81 98 ALA A C 1
ATOM 740 O O . ALA A 1 98 ? -11.638 3.928 -7.197 1.00 97.81 98 ALA A O 1
ATOM 741 N N . GLY A 1 99 ? -11.079 4.972 -9.103 1.00 98.00 99 GLY A N 1
ATOM 742 C CA . GLY A 1 99 ? -11.650 6.269 -8.742 1.00 98.00 99 GLY A CA 1
ATOM 743 C C . GLY A 1 99 ? -13.170 6.204 -8.593 1.00 98.00 99 GLY A C 1
ATOM 744 O O . GLY A 1 99 ? -13.719 6.682 -7.600 1.00 98.00 99 GLY A O 1
ATOM 745 N N . ALA A 1 100 ? -13.856 5.540 -9.525 1.00 98.12 100 ALA A N 1
ATOM 746 C CA . ALA A 1 100 ? -15.290 5.296 -9.442 1.00 98.12 100 ALA A CA 1
ATOM 747 C C . ALA A 1 100 ? -15.640 4.456 -8.206 1.00 98.12 100 ALA A C 1
ATOM 749 O O . ALA A 1 100 ? -16.542 4.829 -7.458 1.00 98.12 100 ALA A O 1
ATOM 750 N N . ALA A 1 101 ? -14.888 3.386 -7.925 1.00 97.75 101 ALA A N 1
ATOM 751 C CA . ALA A 1 101 ? -15.063 2.589 -6.712 1.00 97.75 101 ALA A CA 1
ATOM 752 C C . ALA A 1 101 ? -14.867 3.432 -5.438 1.00 97.75 101 ALA A C 1
ATOM 754 O O . ALA A 1 101 ? -15.699 3.381 -4.531 1.00 97.75 101 ALA A O 1
ATOM 755 N N . ALA A 1 102 ? -13.815 4.257 -5.391 1.00 97.62 102 ALA A N 1
ATOM 756 C CA . ALA A 1 102 ? -13.503 5.146 -4.272 1.00 97.62 102 ALA A CA 1
ATOM 757 C C . ALA A 1 102 ? -14.624 6.159 -3.971 1.00 97.62 102 ALA A C 1
ATOM 759 O O . ALA A 1 102 ? -14.882 6.487 -2.807 1.00 97.62 102 ALA A O 1
ATOM 760 N N . LEU A 1 103 ? -15.289 6.659 -5.015 1.00 97.31 103 LEU A N 1
ATOM 761 C CA . LEU A 1 103 ? -16.306 7.706 -4.916 1.00 97.31 103 LEU A CA 1
ATOM 762 C C . LEU A 1 103 ? -17.729 7.157 -4.757 1.00 97.31 103 LEU A C 1
ATOM 764 O O . LEU A 1 103 ? -18.514 7.722 -3.991 1.00 97.31 103 LEU A O 1
ATOM 768 N N . ALA A 1 104 ? -18.073 6.071 -5.443 1.00 97.38 104 ALA A N 1
ATOM 769 C CA . ALA A 1 104 ? -19.440 5.561 -5.499 1.00 97.38 104 ALA A CA 1
ATOM 770 C C . ALA A 1 104 ? -19.747 4.532 -4.402 1.00 97.38 104 ALA A C 1
ATOM 772 O O . ALA A 1 104 ? -20.864 4.503 -3.888 1.00 97.38 104 ALA A O 1
ATOM 773 N N . LEU A 1 105 ? -18.776 3.699 -4.012 1.00 97.06 105 LEU A N 1
ATOM 774 C CA . LEU A 1 105 ? -19.041 2.572 -3.116 1.00 97.06 105 LEU A CA 1
ATOM 775 C C . LEU A 1 105 ? -18.991 2.964 -1.627 1.00 97.06 105 LEU A C 1
ATOM 777 O O . LEU A 1 105 ? -18.276 3.897 -1.233 1.00 97.06 105 LEU A O 1
ATOM 781 N N . PRO A 1 106 ? -19.701 2.226 -0.751 1.00 96.62 106 PRO A N 1
ATOM 782 C CA . PRO A 1 106 ? -19.478 2.281 0.692 1.00 96.62 106 PRO A CA 1
ATOM 783 C C . PRO A 1 106 ? -18.001 2.055 1.026 1.00 96.62 106 PRO A C 1
ATOM 785 O O . PRO A 1 106 ? -17.347 1.245 0.377 1.00 96.62 106 PRO A O 1
ATOM 788 N N . LEU A 1 107 ? -17.473 2.732 2.052 1.00 96.06 107 LEU A N 1
ATOM 789 C CA . LEU A 1 107 ? -16.025 2.800 2.305 1.00 96.06 107 LEU A CA 1
ATOM 790 C C . LEU A 1 107 ? -15.335 1.423 2.371 1.00 96.06 107 LEU A C 1
ATOM 792 O O . LEU A 1 107 ? -14.252 1.271 1.821 1.00 96.06 107 LEU A O 1
ATOM 796 N N . GLY A 1 108 ? -15.970 0.413 2.977 1.00 96.12 108 GLY A N 1
ATOM 797 C CA . GLY A 1 108 ? -15.419 -0.947 3.020 1.00 96.12 108 GLY A CA 1
ATOM 798 C C . GLY A 1 108 ? -15.270 -1.587 1.633 1.00 96.12 108 GLY A C 1
ATOM 799 O O . GLY A 1 108 ? -14.216 -2.132 1.312 1.00 96.12 108 GLY A O 1
ATOM 800 N N . LEU A 1 109 ? -16.300 -1.462 0.788 1.00 97.75 109 LEU A N 1
ATOM 801 C CA . LEU A 1 109 ? -16.283 -1.944 -0.599 1.00 97.75 109 LEU A CA 1
ATOM 802 C C . LEU A 1 109 ? -15.363 -1.100 -1.485 1.00 97.75 109 LEU A C 1
ATOM 804 O O . LEU A 1 109 ? -14.692 -1.645 -2.351 1.00 97.75 109 LEU A O 1
ATOM 808 N N . ALA A 1 110 ? -15.291 0.208 -1.246 1.00 98.06 110 ALA A N 1
ATOM 809 C CA . ALA A 1 110 ? -14.373 1.108 -1.931 1.00 98.06 110 ALA A CA 1
ATOM 810 C C . ALA A 1 110 ? -12.912 0.702 -1.680 1.00 98.06 110 ALA A C 1
ATOM 812 O O . ALA A 1 110 ? -12.132 0.588 -2.622 1.00 98.06 110 ALA A O 1
ATOM 813 N N . SER A 1 111 ? -12.552 0.411 -0.425 1.00 97.81 111 SER A N 1
ATOM 814 C CA . SER A 1 111 ? -11.225 -0.098 -0.074 1.00 97.81 111 SER A CA 1
ATOM 815 C C . SER A 1 111 ? -10.923 -1.447 -0.729 1.00 97.81 111 SER A C 1
ATOM 817 O O . SER A 1 111 ? -9.848 -1.611 -1.303 1.00 97.81 111 SER A O 1
ATOM 819 N N . ALA A 1 112 ? -11.872 -2.389 -0.697 1.00 97.69 112 ALA A N 1
ATOM 820 C CA . ALA A 1 112 ? -11.725 -3.681 -1.369 1.00 97.69 112 ALA A CA 1
ATOM 821 C C . ALA A 1 112 ? -11.567 -3.528 -2.893 1.00 97.69 112 ALA A C 1
ATOM 823 O O . ALA A 1 112 ? -10.706 -4.169 -3.490 1.00 97.69 112 ALA A O 1
ATOM 824 N N . GLY A 1 113 ? -12.357 -2.646 -3.511 1.00 97.94 113 GLY A N 1
ATOM 825 C CA . GLY A 1 113 ? -12.313 -2.360 -4.942 1.00 97.94 113 GLY A CA 1
ATOM 826 C C . GLY A 1 113 ? -10.976 -1.768 -5.377 1.00 97.94 113 GLY A C 1
ATOM 827 O O . GLY A 1 113 ? -10.391 -2.247 -6.343 1.00 97.94 113 GLY A O 1
ATOM 828 N N . VAL A 1 114 ? -10.440 -0.792 -4.636 1.00 97.94 114 VAL A N 1
ATOM 829 C CA . VAL A 1 114 ? -9.110 -0.228 -4.928 1.00 97.94 114 VAL A CA 1
ATOM 830 C C . VAL A 1 114 ? -8.022 -1.299 -4.818 1.00 97.94 114 VAL A C 1
ATOM 832 O O . VAL A 1 114 ? -7.199 -1.409 -5.722 1.00 97.94 114 VAL A O 1
ATOM 835 N N . LEU A 1 115 ? -8.043 -2.144 -3.781 1.00 97.12 115 LEU A N 1
ATOM 836 C CA . LEU A 1 115 ? -7.088 -3.256 -3.652 1.00 97.12 115 LEU A CA 1
ATOM 837 C C . LEU A 1 115 ? -7.196 -4.253 -4.811 1.00 97.12 115 LEU A C 1
ATOM 839 O O . LEU A 1 115 ? -6.177 -4.704 -5.329 1.00 97.12 115 LEU A O 1
ATOM 843 N N . ALA A 1 116 ? -8.418 -4.567 -5.248 1.00 96.88 116 ALA A N 1
ATOM 844 C CA . ALA A 1 116 ? -8.649 -5.480 -6.363 1.00 96.88 116 ALA A CA 1
ATOM 845 C C . ALA A 1 116 ? -8.118 -4.903 -7.679 1.00 96.88 116 ALA A C 1
ATOM 847 O O . ALA A 1 116 ? -7.508 -5.627 -8.462 1.00 96.88 116 ALA A O 1
ATOM 848 N N . VAL A 1 117 ? -8.288 -3.596 -7.898 1.00 96.62 117 VAL A N 1
ATOM 849 C CA . VAL A 1 117 ? -7.729 -2.897 -9.060 1.00 96.62 117 VAL A CA 1
ATOM 850 C C . VAL A 1 117 ? -6.200 -2.892 -9.023 1.00 96.62 117 VAL A C 1
ATOM 852 O O . VAL A 1 117 ? -5.577 -3.126 -10.054 1.00 96.62 117 VAL A O 1
ATOM 855 N N . TYR A 1 118 ? -5.581 -2.689 -7.857 1.00 94.88 118 TYR A N 1
ATOM 856 C CA . TYR A 1 118 ? -4.124 -2.796 -7.717 1.00 94.88 118 TYR A CA 1
ATOM 857 C C . TYR A 1 118 ? -3.616 -4.211 -8.009 1.00 94.88 118 TYR A C 1
ATOM 859 O O . TYR A 1 118 ? -2.652 -4.361 -8.756 1.00 94.88 118 TYR A O 1
ATOM 867 N N . LEU A 1 119 ? -4.284 -5.246 -7.490 1.00 92.81 119 LEU A N 1
ATOM 868 C CA . LEU A 1 119 ? -3.942 -6.634 -7.806 1.00 92.81 119 LEU A CA 1
ATOM 869 C C . LEU A 1 119 ? -4.087 -6.923 -9.309 1.00 92.81 119 LEU A C 1
ATOM 871 O O . LEU A 1 119 ? -3.209 -7.540 -9.906 1.00 92.81 119 LEU A O 1
ATOM 875 N N . ALA A 1 120 ? -5.175 -6.455 -9.927 1.00 93.25 120 ALA A N 1
ATOM 876 C CA . ALA A 1 120 ? -5.388 -6.595 -11.363 1.00 93.25 120 ALA A CA 1
ATOM 877 C C . ALA A 1 120 ? -4.286 -5.884 -12.161 1.00 93.25 120 ALA A C 1
ATOM 879 O O . ALA A 1 120 ? -3.739 -6.473 -13.085 1.00 93.25 120 ALA A O 1
ATOM 880 N N . SER A 1 121 ? -3.914 -4.664 -11.766 1.00 92.44 121 SER A N 1
ATOM 881 C CA . SER A 1 121 ? -2.814 -3.905 -12.367 1.00 92.44 121 SER A CA 1
ATOM 882 C C . SER A 1 121 ? -1.504 -4.699 -12.333 1.00 92.44 121 SER A C 1
ATOM 884 O O . SER A 1 121 ? -0.921 -4.957 -13.381 1.00 92.44 121 SER A O 1
ATOM 886 N N . LEU A 1 122 ? -1.112 -5.208 -11.155 1.00 88.62 122 LEU A N 1
ATOM 887 C CA . LEU A 1 122 ? 0.095 -6.031 -10.984 1.00 88.62 122 LEU A CA 1
ATOM 888 C C . LEU A 1 122 ? 0.081 -7.303 -11.845 1.00 88.62 122 LEU A C 1
ATOM 890 O O . LEU A 1 122 ? 1.137 -7.786 -12.247 1.00 88.62 122 LEU A O 1
ATOM 894 N N . GLY A 1 123 ? -1.099 -7.881 -12.087 1.00 86.75 123 GLY A N 1
ATOM 895 C CA . GLY A 1 123 ? -1.249 -9.104 -12.874 1.00 86.75 123 GLY A CA 1
ATOM 896 C C . GLY A 1 123 ? -1.321 -8.902 -14.385 1.00 86.75 123 GLY A C 1
ATOM 897 O O . GLY A 1 123 ? -0.969 -9.828 -15.120 1.00 86.75 123 GLY A O 1
ATOM 898 N N . LEU A 1 124 ? -1.793 -7.736 -14.832 1.00 88.25 124 LEU A N 1
ATOM 899 C CA . LEU A 1 124 ? -1.968 -7.400 -16.245 1.00 88.25 124 LEU A CA 1
ATOM 900 C C . LEU A 1 124 ? -0.710 -6.775 -16.839 1.00 88.25 124 LEU A C 1
ATOM 902 O O . LEU A 1 124 ? -0.299 -7.170 -17.926 1.00 88.25 124 LEU A O 1
ATOM 906 N N . ASP A 1 125 ? -0.116 -5.815 -16.132 1.00 84.31 125 ASP A N 1
ATOM 907 C CA . ASP A 1 125 ? 1.051 -5.080 -16.597 1.00 84.31 125 ASP A CA 1
ATOM 908 C C . ASP A 1 125 ? 1.872 -4.561 -15.408 1.00 84.31 125 ASP A C 1
ATOM 910 O O . ASP A 1 125 ? 1.493 -3.621 -14.704 1.00 84.31 125 ASP A O 1
ATOM 914 N N . ALA A 1 126 ? 3.039 -5.173 -15.205 1.00 78.94 126 ALA A N 1
ATOM 915 C CA . ALA A 1 126 ? 3.956 -4.793 -14.139 1.00 78.94 126 ALA A CA 1
ATOM 916 C C . ALA A 1 126 ? 4.464 -3.346 -14.297 1.00 78.94 126 ALA A C 1
ATOM 918 O O . ALA A 1 126 ? 4.740 -2.682 -13.291 1.00 78.94 126 ALA A O 1
ATOM 919 N N . GLU A 1 127 ? 4.537 -2.835 -15.531 1.00 85.38 127 GLU A N 1
ATOM 920 C CA . GLU A 1 127 ? 5.061 -1.505 -15.833 1.00 85.38 127 GLU A CA 1
ATOM 921 C C . GLU A 1 127 ? 4.156 -0.391 -15.281 1.00 85.38 127 GLU A C 1
ATOM 923 O O . GLU A 1 127 ? 4.647 0.629 -14.785 1.00 85.38 127 GLU A O 1
ATOM 928 N N . THR A 1 128 ? 2.836 -0.611 -15.284 1.00 87.19 128 THR A N 1
ATOM 929 C CA . THR A 1 128 ? 1.837 0.349 -14.791 1.00 87.19 128 THR A CA 1
ATOM 930 C C . THR A 1 128 ? 2.124 0.804 -13.360 1.00 87.19 128 THR A C 1
ATOM 932 O O . THR A 1 128 ? 1.975 1.987 -13.054 1.00 87.19 128 THR A O 1
ATOM 935 N N . ILE A 1 129 ? 2.546 -0.107 -12.476 1.00 89.38 129 ILE A N 1
ATOM 936 C CA . ILE A 1 129 ? 2.909 0.233 -11.092 1.00 89.38 129 ILE A CA 1
ATOM 937 C C . ILE A 1 129 ? 4.395 0.558 -10.975 1.00 89.38 129 ILE A C 1
ATOM 939 O O . ILE A 1 129 ? 4.731 1.515 -10.277 1.00 89.38 129 ILE A O 1
ATOM 943 N N . ALA A 1 130 ? 5.268 -0.170 -11.677 1.00 87.44 130 ALA A N 1
ATOM 944 C CA . ALA A 1 130 ? 6.714 0.047 -11.636 1.00 87.44 130 ALA A CA 1
ATOM 945 C C . ALA A 1 130 ? 7.124 1.483 -12.001 1.00 87.44 130 ALA A C 1
ATOM 947 O O . ALA A 1 130 ? 8.040 2.037 -11.397 1.00 87.44 130 ALA A O 1
ATOM 948 N N . LEU A 1 131 ? 6.415 2.095 -12.954 1.00 88.00 131 LEU A N 1
ATOM 949 C CA . LEU A 1 131 ? 6.658 3.460 -13.427 1.00 88.00 131 LEU A CA 1
ATOM 950 C C . LEU A 1 131 ? 5.581 4.453 -12.952 1.00 88.00 131 LEU A C 1
ATOM 952 O O . LEU A 1 131 ? 5.461 5.559 -13.486 1.00 88.00 131 LEU A O 1
ATOM 956 N N . SER A 1 132 ? 4.773 4.063 -11.960 1.00 89.81 132 SER A N 1
ATOM 957 C CA . SER A 1 132 ? 3.843 4.981 -11.299 1.00 89.81 132 SER A CA 1
ATOM 958 C C . SER A 1 132 ? 4.568 5.892 -10.300 1.00 89.81 132 SER A C 1
ATOM 960 O O . SER A 1 132 ? 5.570 5.467 -9.725 1.00 89.81 132 SER A O 1
ATOM 962 N N . PRO A 1 133 ? 4.039 7.097 -10.006 1.00 86.69 133 PRO A N 1
ATOM 963 C CA . PRO A 1 133 ? 4.715 8.072 -9.155 1.00 86.69 133 PRO A CA 1
ATOM 964 C C . PRO A 1 133 ? 4.992 7.604 -7.726 1.00 86.69 133 PRO A C 1
ATOM 966 O O . PRO A 1 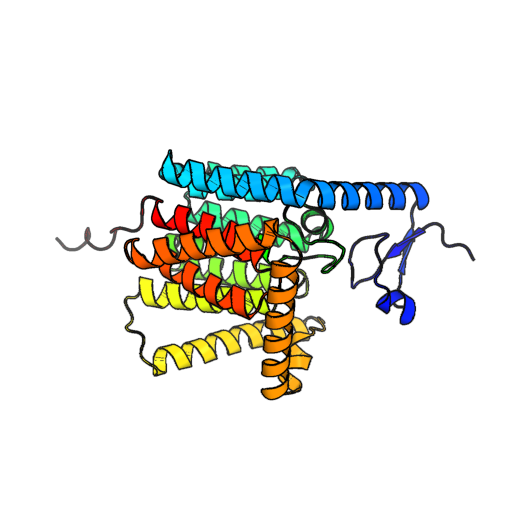133 ? 5.921 8.083 -7.084 1.00 86.69 133 PRO A O 1
ATOM 969 N N . LEU A 1 134 ? 4.161 6.699 -7.205 1.00 89.19 134 LEU A N 1
ATOM 970 C CA . LEU A 1 134 ? 4.315 6.094 -5.880 1.00 89.19 134 LEU A CA 1
ATOM 971 C C . LEU A 1 134 ? 4.899 4.671 -5.967 1.00 89.19 134 LEU A C 1
ATOM 973 O O . LEU A 1 134 ? 5.039 3.996 -4.948 1.00 89.19 134 LEU A O 1
ATOM 977 N N . GLY A 1 135 ? 5.243 4.222 -7.175 1.00 86.38 135 GLY A N 1
ATOM 978 C CA . GLY A 1 135 ? 5.873 2.943 -7.470 1.00 86.38 135 GLY A CA 1
ATOM 979 C C . GLY A 1 135 ? 7.336 2.852 -7.019 1.00 86.38 135 GLY A C 1
ATOM 980 O O . GLY A 1 135 ? 7.890 3.797 -6.438 1.00 86.38 135 GLY A O 1
ATOM 981 N N . PRO A 1 136 ? 7.971 1.685 -7.219 1.00 83.56 136 PRO A N 1
ATOM 982 C CA . PRO A 1 136 ? 9.355 1.450 -6.829 1.00 83.56 136 PRO A CA 1
ATOM 983 C C . PRO A 1 136 ? 10.339 2.363 -7.571 1.00 83.56 136 PRO A C 1
ATOM 985 O O . PRO A 1 136 ? 10.106 2.765 -8.709 1.00 83.56 136 PRO A O 1
ATOM 988 N N . SER A 1 137 ? 11.464 2.666 -6.917 1.00 73.19 137 SER A N 1
ATOM 989 C CA . SER A 1 137 ? 12.607 3.263 -7.604 1.00 73.19 137 SER A CA 1
ATOM 990 C C . SER A 1 137 ? 13.360 2.172 -8.363 1.00 73.19 137 SER A C 1
ATOM 992 O O . SER A 1 137 ? 13.673 1.113 -7.807 1.00 73.19 137 SER A O 1
ATOM 994 N N . GLN A 1 138 ? 13.720 2.461 -9.612 1.00 75.06 138 GLN A N 1
ATOM 995 C CA . GLN A 1 138 ? 14.386 1.506 -10.508 1.00 75.06 138 GLN A CA 1
ATOM 996 C C . GLN A 1 138 ? 15.844 1.201 -10.102 1.00 75.06 138 GLN A C 1
ATOM 998 O O . GLN A 1 138 ? 16.524 0.400 -10.732 1.00 75.06 138 GLN A O 1
ATOM 1003 N N . SER A 1 139 ? 16.312 1.810 -9.009 1.00 63.47 139 SER A N 1
ATOM 1004 C CA . SER A 1 139 ? 17.612 1.586 -8.374 1.00 63.47 139 SER A CA 1
ATOM 1005 C C . SER A 1 139 ? 17.631 0.459 -7.333 1.00 63.47 139 SER A C 1
ATOM 1007 O O . SER A 1 139 ? 18.708 -0.020 -6.987 1.00 63.47 139 SER A O 1
ATOM 1009 N N . GLY A 1 140 ? 16.470 0.051 -6.806 1.00 63.38 140 GLY A N 1
ATOM 1010 C CA . GLY A 1 140 ? 16.378 -0.957 -5.739 1.00 63.38 140 GLY A CA 1
ATOM 1011 C C . GLY A 1 140 ? 15.414 -2.101 -6.040 1.00 63.38 140 GLY A C 1
ATOM 1012 O O . GLY A 1 140 ? 15.676 -3.239 -5.656 1.00 63.38 140 GLY A O 1
ATOM 1013 N N . ARG A 1 141 ? 14.309 -1.824 -6.745 1.00 74.69 141 ARG A N 1
ATOM 1014 C CA . ARG A 1 141 ? 13.313 -2.829 -7.131 1.00 74.69 141 ARG A CA 1
ATOM 1015 C C . ARG A 1 141 ? 12.739 -2.467 -8.502 1.00 74.69 141 ARG A C 1
ATOM 1017 O O . ARG A 1 141 ? 12.250 -1.362 -8.683 1.00 74.69 141 ARG A O 1
ATOM 1024 N N . PHE A 1 142 ? 12.774 -3.395 -9.456 1.00 76.69 142 PHE A N 1
ATOM 1025 C CA . PHE A 1 142 ? 12.337 -3.112 -10.831 1.00 76.69 142 PHE A CA 1
ATOM 1026 C C . PHE A 1 142 ? 10.809 -3.106 -10.996 1.00 76.69 142 PHE A C 1
ATOM 1028 O O . PHE A 1 142 ? 10.267 -2.291 -11.734 1.00 76.69 142 PHE A O 1
ATOM 1035 N N . TYR A 1 143 ? 10.093 -3.973 -10.271 1.00 81.19 143 TYR A N 1
ATOM 1036 C CA . TYR A 1 143 ? 8.633 -4.087 -10.342 1.00 81.19 143 TYR A CA 1
ATOM 1037 C C . TYR A 1 143 ? 8.012 -4.515 -9.003 1.00 81.19 143 TYR A C 1
ATOM 1039 O O . TYR A 1 143 ? 8.707 -4.974 -8.094 1.00 81.19 143 TYR A O 1
ATOM 1047 N N . GLY A 1 144 ? 6.689 -4.382 -8.892 1.00 85.19 144 GLY A N 1
ATOM 1048 C CA . GLY A 1 144 ? 5.913 -4.767 -7.712 1.00 85.19 144 GLY A CA 1
ATOM 1049 C C . GLY A 1 144 ? 5.623 -3.607 -6.763 1.00 85.19 144 GLY A C 1
ATOM 1050 O O . GLY A 1 144 ? 5.606 -2.441 -7.162 1.00 85.19 144 GLY A O 1
ATOM 1051 N N . ILE A 1 145 ? 5.354 -3.934 -5.501 1.00 87.94 145 ILE A N 1
ATOM 1052 C CA . ILE A 1 145 ? 5.005 -2.961 -4.461 1.00 87.94 145 ILE A CA 1
ATOM 1053 C C . ILE A 1 145 ? 6.279 -2.577 -3.696 1.00 87.94 145 ILE A C 1
ATOM 1055 O O . ILE A 1 145 ? 7.024 -3.445 -3.252 1.00 87.94 145 ILE A O 1
ATOM 1059 N N . ASN A 1 146 ? 6.551 -1.276 -3.563 1.00 89.94 146 ASN A N 1
ATOM 1060 C CA . ASN A 1 146 ? 7.605 -0.767 -2.682 1.00 89.94 146 ASN A CA 1
ATOM 1061 C C . ASN A 1 146 ? 7.047 -0.481 -1.276 1.00 89.94 146 ASN A C 1
ATOM 1063 O O . ASN A 1 146 ? 5.838 -0.361 -1.088 1.00 89.94 146 ASN A O 1
ATOM 1067 N N . ASN A 1 147 ? 7.934 -0.253 -0.309 1.00 91.38 147 ASN A N 1
ATOM 1068 C CA . ASN A 1 147 ? 7.561 0.042 1.079 1.00 91.38 147 ASN A CA 1
ATOM 1069 C C . ASN A 1 147 ? 6.603 1.253 1.216 1.00 91.38 147 ASN A C 1
ATOM 1071 O O . ASN A 1 147 ? 5.745 1.278 2.100 1.00 91.38 147 ASN A O 1
ATOM 1075 N N . LEU A 1 148 ? 6.730 2.265 0.341 1.00 92.75 148 LEU A N 1
ATOM 1076 C CA . LEU A 1 148 ? 5.850 3.443 0.301 1.00 92.75 148 LEU A CA 1
ATOM 1077 C C . LEU A 1 148 ? 4.402 3.048 -0.033 1.00 92.75 148 LEU A C 1
ATOM 1079 O O . LEU A 1 148 ? 3.470 3.375 0.705 1.00 92.75 148 LEU A O 1
ATOM 1083 N N . LEU A 1 149 ? 4.214 2.347 -1.152 1.00 94.00 149 LEU A N 1
ATOM 1084 C CA . LEU A 1 149 ? 2.913 1.914 -1.641 1.00 94.00 149 LEU A CA 1
ATOM 1085 C C . LEU A 1 149 ? 2.316 0.827 -0.745 1.00 94.00 149 LEU A C 1
ATOM 1087 O O . LEU A 1 149 ? 1.117 0.855 -0.485 1.00 94.00 149 LEU A O 1
ATOM 1091 N N . GLU A 1 150 ? 3.137 -0.074 -0.211 1.00 94.25 150 GLU A N 1
ATOM 1092 C CA . GLU A 1 150 ? 2.731 -1.048 0.806 1.00 94.25 150 GLU A CA 1
ATOM 1093 C C . GLU A 1 150 ? 2.099 -0.336 2.013 1.00 94.25 150 GLU A C 1
ATOM 1095 O O . GLU A 1 150 ? 0.971 -0.639 2.409 1.00 94.25 150 GLU A O 1
ATOM 1100 N N . THR A 1 151 ? 2.778 0.693 2.532 1.00 95.56 151 THR A N 1
ATOM 1101 C CA . THR A 1 151 ? 2.292 1.500 3.659 1.00 95.56 151 THR A CA 1
ATOM 1102 C C . THR A 1 151 ? 0.996 2.242 3.314 1.00 95.56 151 THR A C 1
ATOM 1104 O O . THR A 1 151 ? 0.078 2.307 4.136 1.00 95.56 151 THR A O 1
ATOM 1107 N N . LEU A 1 152 ? 0.878 2.777 2.092 1.00 96.00 152 LEU A N 1
ATOM 1108 C CA . LEU A 1 152 ? -0.353 3.411 1.606 1.00 96.00 152 LEU A CA 1
ATOM 1109 C C . LEU A 1 152 ? -1.527 2.425 1.531 1.00 96.00 152 LEU A C 1
ATOM 1111 O O . LEU A 1 152 ? -2.647 2.786 1.899 1.00 96.00 152 LEU A O 1
ATOM 1115 N N . LEU A 1 153 ? -1.280 1.200 1.057 1.00 96.88 153 LEU A N 1
ATOM 1116 C CA . LEU A 1 153 ? -2.287 0.150 0.883 1.00 96.88 153 LEU A CA 1
ATOM 1117 C C . LEU A 1 153 ? -2.681 -0.525 2.206 1.00 96.88 153 LEU A C 1
ATOM 1119 O O . LEU A 1 153 ? -3.782 -1.072 2.306 1.00 96.88 153 LEU A O 1
ATOM 1123 N N . LEU A 1 154 ? -1.853 -0.426 3.249 1.00 97.25 154 LEU A N 1
ATOM 1124 C CA . LEU A 1 154 ? -2.155 -0.969 4.574 1.00 97.25 154 LEU A CA 1
ATOM 1125 C C . LEU A 1 154 ? -3.437 -0.366 5.175 1.00 97.25 154 LEU A C 1
ATOM 1127 O O . LEU A 1 154 ? -4.266 -1.081 5.738 1.00 97.25 154 LEU A O 1
ATOM 1131 N N . ALA A 1 155 ? -3.648 0.944 5.028 1.00 96.44 155 ALA A N 1
ATOM 1132 C CA . ALA A 1 155 ? -4.850 1.606 5.534 1.00 96.44 155 ALA A CA 1
ATOM 1133 C C . ALA A 1 155 ? -6.153 1.090 4.883 1.00 96.44 155 ALA A C 1
ATOM 1135 O O . ALA A 1 155 ? -7.044 0.664 5.625 1.00 96.44 155 ALA A O 1
ATOM 1136 N N . PRO A 1 156 ? -6.317 1.077 3.543 1.00 97.00 156 PRO A N 1
ATOM 1137 C CA . PRO A 1 156 ? -7.507 0.509 2.919 1.00 97.00 156 PRO A CA 1
ATOM 1138 C C . PRO A 1 156 ? -7.641 -1.001 3.148 1.00 97.00 156 PRO A C 1
ATOM 1140 O O . PRO A 1 156 ? -8.763 -1.468 3.318 1.00 97.00 156 PRO A O 1
ATOM 1143 N N . ALA A 1 157 ? -6.545 -1.757 3.249 1.00 97.69 157 ALA A N 1
ATOM 1144 C CA . ALA A 1 157 ? -6.581 -3.174 3.619 1.00 97.69 157 ALA A CA 1
ATOM 1145 C C . ALA A 1 157 ? -7.278 -3.390 4.975 1.00 97.69 157 ALA A C 1
ATOM 1147 O O . ALA A 1 157 ? -8.270 -4.120 5.074 1.00 97.69 157 ALA A O 1
ATOM 1148 N N . LEU A 1 158 ? -6.851 -2.653 6.003 1.00 97.69 158 LEU A N 1
ATOM 1149 C CA . LEU A 1 158 ? -7.455 -2.717 7.335 1.00 97.69 158 LEU A CA 1
ATOM 1150 C C . LEU A 1 158 ? -8.893 -2.186 7.355 1.00 97.69 158 LEU A C 1
ATOM 1152 O O . LEU A 1 158 ? -9.770 -2.809 7.957 1.00 97.69 158 LEU A O 1
ATOM 1156 N N . VAL A 1 159 ? -9.156 -1.053 6.695 1.00 97.00 159 VAL A N 1
ATOM 1157 C CA . VAL A 1 159 ? -10.493 -0.435 6.638 1.00 97.00 159 VAL A CA 1
ATOM 1158 C C . VAL A 1 159 ? -11.494 -1.352 5.937 1.00 97.00 159 VAL A C 1
ATOM 1160 O O . VAL A 1 159 ? -12.577 -1.587 6.473 1.00 97.00 159 VAL A O 1
ATOM 1163 N N . GLY A 1 160 ? -11.134 -1.909 4.780 1.00 96.69 160 GLY A N 1
ATOM 1164 C CA . GLY A 1 160 ? -11.974 -2.850 4.042 1.00 96.69 160 GLY A CA 1
ATOM 1165 C C . GLY A 1 160 ? -12.285 -4.098 4.864 1.00 96.69 160 GLY A C 1
ATOM 1166 O O . GLY A 1 160 ? -13.451 -4.473 4.997 1.00 96.69 160 GLY A O 1
ATOM 1167 N N . ALA A 1 161 ? -11.270 -4.689 5.500 1.00 96.06 161 ALA A N 1
ATOM 1168 C CA . ALA A 1 161 ? -11.464 -5.863 6.343 1.00 96.06 161 ALA A CA 1
ATOM 1169 C C . ALA A 1 161 ? -12.345 -5.585 7.572 1.00 96.06 161 ALA A C 1
ATOM 1171 O O . ALA A 1 161 ? -13.210 -6.393 7.909 1.00 96.06 161 ALA A O 1
ATOM 1172 N N . ALA A 1 162 ? -12.169 -4.438 8.233 1.00 95.81 162 ALA A N 1
ATOM 1173 C CA . ALA A 1 162 ? -12.948 -4.093 9.420 1.00 95.81 162 ALA A CA 1
ATOM 1174 C C . ALA A 1 162 ? -14.418 -3.785 9.101 1.00 95.81 162 ALA A C 1
ATOM 1176 O O . ALA A 1 162 ? -15.301 -4.159 9.872 1.00 95.81 162 ALA A O 1
ATOM 1177 N N . LEU A 1 163 ? -14.684 -3.095 7.987 1.00 95.50 163 LEU A N 1
ATOM 1178 C CA . LEU A 1 163 ? -16.030 -2.631 7.637 1.00 95.50 163 LEU A CA 1
ATOM 1179 C C . LEU A 1 163 ? -16.899 -3.705 6.975 1.00 95.50 163 LEU A C 1
ATOM 1181 O O . LEU A 1 163 ? -18.119 -3.600 7.032 1.00 95.50 163 LEU A O 1
ATOM 1185 N N . LEU A 1 164 ? -16.302 -4.732 6.364 1.00 94.88 164 LEU A N 1
ATOM 1186 C CA . LEU A 1 164 ? -17.038 -5.798 5.670 1.00 94.88 164 LEU A CA 1
ATOM 1187 C C . LEU A 1 164 ? -17.299 -7.044 6.535 1.00 94.88 164 LEU A C 1
ATOM 1189 O O . LEU A 1 164 ? -17.812 -8.051 6.042 1.00 94.88 164 LEU A O 1
ATOM 1193 N N . GLY A 1 165 ? -16.953 -7.012 7.825 1.00 89.81 165 GLY A N 1
ATOM 1194 C CA . GLY A 1 165 ? -17.221 -8.109 8.756 1.00 89.81 165 GLY A CA 1
ATOM 1195 C C . GLY A 1 165 ? -16.620 -9.438 8.281 1.00 89.81 165 GLY A C 1
ATOM 1196 O O . GLY A 1 165 ? -15.415 -9.539 8.068 1.00 89.81 165 GLY A O 1
ATOM 1197 N N . ARG A 1 166 ? -17.453 -10.473 8.089 1.00 89.25 166 ARG A N 1
ATOM 1198 C CA . ARG A 1 166 ? -16.991 -11.791 7.600 1.00 89.25 166 ARG A CA 1
ATOM 1199 C C . ARG A 1 166 ? -16.408 -11.725 6.186 1.00 89.25 166 ARG A C 1
ATOM 1201 O O . ARG A 1 166 ? -15.399 -12.373 5.928 1.00 89.25 166 ARG A O 1
ATOM 1208 N N . ALA A 1 167 ? -16.991 -10.911 5.303 1.00 92.25 167 ALA A N 1
ATOM 1209 C CA . ALA A 1 167 ? -16.447 -10.692 3.963 1.00 92.25 167 ALA A CA 1
ATOM 1210 C C . ALA A 1 167 ? -15.089 -9.966 4.004 1.00 92.25 167 ALA A C 1
ATOM 1212 O O . ALA A 1 167 ? -14.306 -10.068 3.064 1.00 92.25 167 ALA A O 1
ATOM 1213 N N . GLY A 1 168 ? -14.752 -9.322 5.127 1.00 90.44 168 GLY A N 1
ATOM 1214 C CA . GLY A 1 168 ? -13.433 -8.749 5.371 1.00 90.44 168 GLY A CA 1
ATOM 1215 C C . GLY A 1 168 ? -12.282 -9.760 5.324 1.00 90.44 168 GLY A C 1
ATOM 1216 O O . GLY A 1 168 ? -11.157 -9.369 5.026 1.00 90.44 168 GLY A O 1
ATOM 1217 N N . ILE A 1 169 ? -12.550 -11.059 5.521 1.00 90.50 169 ILE A N 1
ATOM 1218 C CA . ILE A 1 169 ? -11.549 -12.126 5.331 1.00 90.50 169 ILE A CA 1
ATOM 1219 C C . ILE A 1 169 ? -11.063 -12.158 3.876 1.00 90.50 169 ILE A C 1
ATOM 1221 O O . ILE A 1 169 ? -9.869 -12.321 3.635 1.00 90.50 169 ILE A O 1
ATOM 1225 N N . LEU A 1 170 ? -11.964 -11.943 2.911 1.00 91.69 170 LEU A N 1
ATOM 1226 C CA . LEU A 1 170 ? -11.614 -11.909 1.490 1.00 91.69 170 LEU A CA 1
ATOM 1227 C C . LEU A 1 170 ? -10.747 -10.693 1.156 1.00 91.69 170 LEU A C 1
ATOM 1229 O O . LEU A 1 170 ? -9.820 -10.815 0.366 1.00 91.69 170 LEU A O 1
ATOM 1233 N N . VAL A 1 171 ? -10.990 -9.544 1.798 1.00 94.31 171 VAL A N 1
ATOM 1234 C CA . VAL A 1 171 ? -10.114 -8.363 1.675 1.00 94.31 171 VAL A CA 1
ATOM 1235 C C . VAL A 1 171 ? -8.733 -8.642 2.265 1.00 94.31 171 VAL A C 1
ATOM 1237 O O . VAL A 1 171 ? -7.722 -8.264 1.677 1.00 94.31 171 VAL A O 1
ATOM 1240 N N . GLY A 1 172 ? -8.690 -9.354 3.394 1.00 91.25 172 GLY A N 1
ATOM 1241 C CA . GLY A 1 172 ? -7.458 -9.857 3.993 1.00 91.25 172 GLY A CA 1
ATOM 1242 C C . GLY A 1 172 ? -6.643 -10.704 3.025 1.00 91.25 172 GLY A C 1
ATOM 1243 O O . GLY A 1 172 ? -5.485 -10.392 2.752 1.00 91.25 172 GLY A O 1
ATOM 1244 N N . ALA A 1 173 ? -7.276 -11.732 2.460 1.00 89.12 173 ALA A N 1
ATOM 1245 C CA . ALA A 1 173 ? -6.661 -12.611 1.474 1.00 89.12 173 ALA A CA 1
ATOM 1246 C C . ALA A 1 173 ? -6.201 -11.841 0.226 1.00 89.12 173 ALA A C 1
ATOM 1248 O O . ALA A 1 173 ? -5.075 -12.023 -0.222 1.00 89.12 173 ALA A O 1
ATOM 1249 N N . LEU A 1 174 ? -7.034 -10.933 -0.288 1.00 92.56 174 LEU A N 1
ATOM 1250 C CA . LEU A 1 174 ? -6.716 -10.087 -1.437 1.00 92.56 174 LEU A CA 1
ATOM 1251 C C . LEU A 1 174 ? -5.450 -9.250 -1.202 1.00 92.56 174 LEU A C 1
ATOM 1253 O O . LEU A 1 174 ? -4.569 -9.223 -2.057 1.00 92.56 174 LEU A O 1
ATOM 1257 N N . ALA A 1 175 ? -5.345 -8.597 -0.042 1.00 93.38 175 ALA A N 1
ATOM 1258 C CA . ALA A 1 175 ? -4.178 -7.793 0.312 1.00 93.38 175 ALA A CA 1
ATOM 1259 C C . ALA A 1 175 ? -2.910 -8.653 0.447 1.00 93.38 175 ALA A C 1
ATOM 1261 O O . ALA A 1 175 ? -1.856 -8.270 -0.056 1.00 93.38 175 ALA A O 1
ATOM 1262 N N . LEU A 1 176 ? -3.018 -9.829 1.077 1.00 89.88 176 LEU A N 1
ATOM 1263 C CA . LEU A 1 176 ? -1.899 -10.768 1.208 1.00 89.88 176 LEU A CA 1
ATOM 1264 C C . LEU A 1 176 ? -1.421 -11.282 -0.154 1.00 89.88 176 LEU A C 1
ATOM 1266 O O . LEU A 1 176 ? -0.220 -11.359 -0.376 1.00 89.88 176 LEU A O 1
ATOM 1270 N N . VAL A 1 177 ? -2.335 -11.587 -1.078 1.00 87.81 177 VAL A N 1
ATOM 1271 C CA . VAL A 1 177 ? -1.981 -12.011 -2.442 1.00 87.81 177 VAL A CA 1
ATOM 1272 C C . VAL A 1 177 ? -1.309 -10.873 -3.211 1.00 87.81 177 VAL A C 1
ATOM 1274 O O . VAL A 1 177 ? -0.291 -11.105 -3.857 1.00 87.81 177 VAL A O 1
ATOM 1277 N N . ALA A 1 178 ? -1.837 -9.648 -3.117 1.00 87.38 178 ALA A N 1
ATOM 1278 C CA . ALA A 1 178 ? -1.280 -8.488 -3.812 1.00 87.38 178 ALA A CA 1
ATOM 1279 C C . ALA A 1 178 ? 0.148 -8.147 -3.366 1.00 87.38 178 ALA A C 1
ATOM 1281 O O . ALA A 1 178 ? 0.973 -7.799 -4.204 1.00 87.38 178 ALA A O 1
ATOM 1282 N N . VAL A 1 179 ? 0.441 -8.264 -2.069 1.00 86.38 179 VAL A N 1
ATOM 1283 C CA . VAL A 1 179 ? 1.772 -7.967 -1.516 1.00 86.38 179 VAL A CA 1
ATOM 1284 C C . VAL A 1 179 ? 2.712 -9.170 -1.593 1.00 86.38 179 VAL A C 1
ATOM 1286 O O . VAL A 1 179 ? 3.900 -9.009 -1.848 1.00 86.38 179 VAL A O 1
ATOM 1289 N N . GLY A 1 180 ? 2.201 -10.382 -1.385 1.00 79.00 180 GLY A N 1
ATOM 1290 C CA . GLY A 1 180 ? 3.014 -11.580 -1.201 1.00 79.00 180 GLY A CA 1
ATOM 1291 C C . GLY A 1 180 ? 3.219 -12.470 -2.417 1.00 79.00 180 GLY A C 1
ATOM 1292 O O . GLY A 1 180 ? 4.070 -13.350 -2.356 1.00 79.00 180 GLY A O 1
ATOM 1293 N N . GLY A 1 181 ? 2.457 -12.301 -3.499 1.00 78.38 181 GLY A N 1
ATOM 1294 C CA . GLY A 1 181 ? 2.603 -13.169 -4.669 1.00 78.38 181 GLY A CA 1
ATOM 1295 C C . GLY A 1 181 ? 3.868 -12.850 -5.470 1.00 78.38 181 GLY A C 1
ATOM 1296 O O . GLY A 1 181 ? 4.045 -11.712 -5.907 1.00 78.38 181 GLY A O 1
ATOM 1297 N N . ASN A 1 182 ? 4.724 -13.838 -5.760 1.00 71.56 182 ASN A N 1
ATOM 1298 C CA . ASN A 1 182 ? 5.935 -13.651 -6.580 1.00 71.56 182 ASN A CA 1
ATOM 1299 C C . ASN A 1 182 ? 5.587 -13.156 -7.986 1.00 71.56 182 ASN A C 1
ATOM 1301 O O . ASN A 1 182 ? 6.324 -12.371 -8.591 1.00 71.56 182 ASN A O 1
ATOM 1305 N N . ARG A 1 183 ? 4.419 -13.549 -8.511 1.00 71.25 183 ARG A N 1
ATOM 1306 C CA . ARG A 1 183 ? 3.903 -13.011 -9.776 1.00 71.25 183 ARG A CA 1
ATOM 1307 C C . ARG A 1 183 ? 3.657 -11.498 -9.718 1.00 71.25 183 ARG A C 1
ATOM 1309 O O . ARG A 1 183 ? 3.652 -10.872 -10.766 1.00 71.25 183 ARG A O 1
ATOM 1316 N N . PHE A 1 184 ? 3.528 -10.894 -8.547 1.00 74.81 184 PHE A N 1
ATOM 1317 C CA . PHE A 1 184 ? 3.268 -9.464 -8.381 1.00 74.81 184 PHE A CA 1
ATOM 1318 C C . PHE A 1 184 ? 4.471 -8.699 -7.811 1.00 74.81 184 PHE A C 1
ATOM 1320 O O . PHE A 1 184 ? 4.352 -7.522 -7.486 1.00 74.81 184 PHE A O 1
ATOM 1327 N N . GLY A 1 185 ? 5.639 -9.349 -7.726 1.00 69.75 185 GLY A N 1
ATOM 1328 C CA . GLY A 1 185 ? 6.854 -8.766 -7.159 1.00 69.75 185 GLY A CA 1
ATOM 1329 C C . GLY A 1 185 ? 6.841 -8.831 -5.638 1.00 69.75 185 GLY A C 1
ATOM 1330 O O . GLY A 1 185 ? 6.946 -7.791 -4.990 1.00 69.75 185 GLY A O 1
ATOM 1331 N N . ALA A 1 186 ? 6.683 -10.052 -5.109 1.00 73.06 186 ALA A N 1
ATOM 1332 C CA . ALA A 1 186 ? 6.506 -10.358 -3.693 1.00 73.06 186 ALA A CA 1
ATOM 1333 C C . ALA A 1 186 ? 7.367 -9.504 -2.756 1.00 73.06 186 ALA A C 1
ATOM 1335 O O . ALA A 1 186 ? 8.572 -9.307 -2.959 1.00 73.06 186 ALA A O 1
ATOM 1336 N N . ASP A 1 187 ? 6.739 -9.060 -1.675 1.00 78.50 187 ASP A N 1
ATOM 1337 C CA . ASP A 1 187 ? 7.401 -8.459 -0.534 1.00 78.50 187 ASP A CA 1
ATOM 1338 C C . ASP A 1 187 ? 7.181 -9.316 0.715 1.00 78.50 187 ASP A C 1
ATOM 1340 O O . ASP A 1 187 ? 6.109 -9.321 1.328 1.00 78.50 187 ASP A O 1
ATOM 1344 N N . GLY A 1 188 ? 8.219 -10.068 1.091 1.00 74.00 188 GLY A N 1
ATOM 1345 C CA . GLY A 1 188 ? 8.204 -10.867 2.312 1.00 74.00 188 GLY A CA 1
ATOM 1346 C C . GLY A 1 188 ? 8.049 -10.010 3.572 1.00 74.00 188 GLY A C 1
ATOM 1347 O O . GLY A 1 188 ? 7.343 -10.421 4.492 1.00 74.00 188 GLY A O 1
ATOM 1348 N N . GLY A 1 189 ? 8.641 -8.810 3.599 1.00 80.19 189 GLY A N 1
ATOM 1349 C CA . GLY A 1 189 ? 8.469 -7.857 4.697 1.00 80.19 189 GLY A CA 1
ATOM 1350 C C . GLY A 1 189 ? 7.017 -7.397 4.784 1.00 80.19 189 GLY A C 1
ATOM 1351 O O . GLY A 1 189 ? 6.392 -7.501 5.844 1.00 80.19 189 GLY A O 1
ATOM 1352 N N . GLY A 1 190 ? 6.439 -7.027 3.641 1.00 87.25 190 GLY A N 1
ATOM 1353 C CA . GLY A 1 190 ? 5.047 -6.590 3.567 1.00 87.25 190 GLY A CA 1
ATOM 1354 C C . GLY A 1 190 ? 4.016 -7.659 3.941 1.00 87.25 190 GLY A C 1
ATOM 1355 O O . GLY A 1 190 ? 2.996 -7.351 4.568 1.00 87.25 190 GLY A O 1
ATOM 1356 N N . LEU A 1 191 ? 4.286 -8.936 3.653 1.00 86.69 191 LEU A N 1
ATOM 1357 C CA . LEU A 1 191 ? 3.466 -10.051 4.144 1.00 86.69 191 LEU A CA 1
ATOM 1358 C C . LEU A 1 191 ? 3.431 -10.107 5.677 1.00 86.69 191 LEU A C 1
ATOM 1360 O O . LEU A 1 191 ? 2.358 -10.268 6.264 1.00 86.69 191 LEU A O 1
ATOM 1364 N N . VAL A 1 192 ? 4.588 -9.955 6.328 1.00 84.06 192 VAL A N 1
ATOM 1365 C CA . VAL A 1 192 ? 4.691 -9.963 7.796 1.00 84.06 192 VAL A CA 1
ATOM 1366 C C . VAL A 1 192 ? 3.963 -8.753 8.388 1.00 84.06 192 VAL A C 1
ATOM 1368 O O . VAL A 1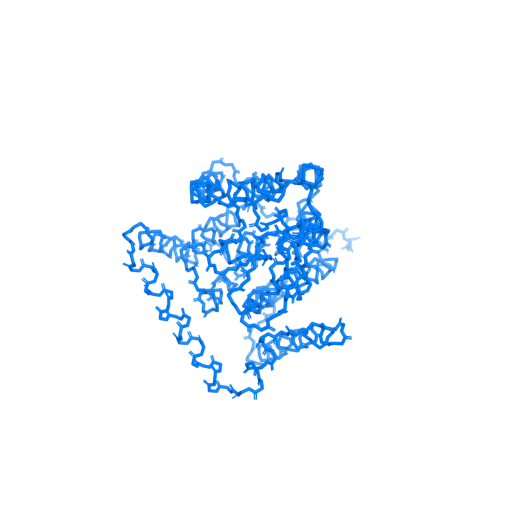 192 ? 3.201 -8.907 9.348 1.00 84.06 192 VAL A O 1
ATOM 1371 N N . VAL A 1 193 ? 4.121 -7.571 7.784 1.00 91.81 193 VAL A N 1
ATOM 1372 C CA . VAL A 1 193 ? 3.414 -6.340 8.174 1.00 91.81 193 VAL A CA 1
ATOM 1373 C C . VAL A 1 193 ? 1.898 -6.531 8.125 1.00 91.81 193 VAL A C 1
ATOM 1375 O O . VAL A 1 193 ? 1.213 -6.284 9.125 1.00 91.81 193 VAL A O 1
ATOM 1378 N N . LEU A 1 194 ? 1.362 -7.015 6.999 1.00 92.75 194 LEU A N 1
ATOM 1379 C CA . LEU A 1 194 ? -0.072 -7.270 6.838 1.00 92.75 194 LEU A CA 1
ATOM 1380 C C . LEU A 1 194 ? -0.582 -8.316 7.829 1.00 92.75 194 LEU A C 1
ATOM 1382 O O . LEU A 1 194 ? -1.637 -8.118 8.436 1.00 92.75 194 LEU A O 1
ATOM 1386 N N . ALA A 1 195 ? 0.153 -9.412 8.020 1.00 89.19 195 ALA A N 1
ATOM 1387 C CA . ALA A 1 195 ? -0.251 -10.475 8.932 1.00 89.19 195 ALA A CA 1
ATOM 1388 C C . ALA A 1 195 ? -0.355 -9.972 10.382 1.00 89.19 195 ALA A C 1
ATOM 1390 O O . ALA A 1 195 ? -1.359 -10.229 11.053 1.00 89.19 195 ALA A O 1
ATOM 1391 N N . VAL A 1 196 ? 0.630 -9.196 10.851 1.00 89.56 196 VAL A N 1
ATOM 1392 C CA . VAL A 1 196 ? 0.600 -8.600 12.197 1.00 89.56 196 VAL A CA 1
ATOM 1393 C C . VAL A 1 196 ? -0.522 -7.570 12.321 1.00 89.56 196 VAL A C 1
ATOM 1395 O O . VAL A 1 196 ? -1.257 -7.579 13.313 1.00 89.56 196 VAL A O 1
ATOM 1398 N N . ALA A 1 197 ? -0.712 -6.715 11.316 1.00 94.81 197 ALA A N 1
ATOM 1399 C CA . ALA A 1 197 ? -1.776 -5.719 11.342 1.00 94.81 197 ALA A CA 1
ATOM 1400 C C . ALA A 1 197 ? -3.170 -6.376 11.385 1.00 94.81 197 ALA A C 1
ATOM 1402 O O . ALA A 1 197 ? -4.004 -6.007 12.218 1.00 94.81 197 ALA A O 1
ATOM 1403 N N . TYR A 1 198 ? -3.421 -7.403 10.565 1.00 93.81 198 TYR A N 1
ATOM 1404 C CA . TYR A 1 198 ? -4.684 -8.147 10.582 1.00 93.81 198 TYR A CA 1
ATOM 1405 C C . TYR A 1 198 ? -4.901 -8.932 11.871 1.00 93.81 198 TYR A C 1
ATOM 1407 O O . TYR A 1 198 ? -6.026 -8.966 12.373 1.00 93.81 198 TYR A O 1
ATOM 1415 N N . LEU A 1 199 ? -3.848 -9.514 12.448 1.00 87.88 199 LEU A N 1
ATOM 1416 C CA . LEU A 1 199 ? -3.922 -10.128 13.769 1.00 87.88 199 LEU A CA 1
ATOM 1417 C C . LEU A 1 199 ? -4.432 -9.116 14.797 1.00 87.88 199 LEU A C 1
ATOM 1419 O O . LEU A 1 199 ? -5.453 -9.343 15.454 1.00 87.88 199 LEU A O 1
ATOM 1423 N N . VAL A 1 200 ? -3.734 -7.988 14.937 1.00 91.69 200 VAL A N 1
ATOM 1424 C CA . VAL A 1 200 ? -4.100 -6.974 15.929 1.00 91.69 200 VAL A CA 1
ATOM 1425 C C . VAL A 1 200 ? -5.520 -6.479 15.668 1.00 91.69 200 VAL A C 1
ATOM 1427 O O . VAL A 1 200 ? -6.300 -6.349 16.615 1.00 91.69 200 VAL A O 1
ATOM 1430 N N . LEU A 1 201 ? -5.906 -6.309 14.401 1.00 94.06 201 LEU A N 1
ATOM 1431 C CA . LEU A 1 201 ? -7.271 -5.957 14.032 1.00 94.06 201 LEU A CA 1
ATOM 1432 C C . LEU A 1 201 ? -8.285 -6.991 14.542 1.00 94.06 201 LEU A C 1
ATOM 1434 O O . LEU A 1 201 ? -9.247 -6.616 15.212 1.00 94.06 201 LEU A O 1
ATOM 1438 N N . VAL A 1 202 ? -8.067 -8.284 14.290 1.00 91.12 202 VAL A N 1
ATOM 1439 C CA . VAL A 1 202 ? -8.966 -9.363 14.728 1.00 91.12 202 VAL A CA 1
ATOM 1440 C C . VAL A 1 202 ? -9.069 -9.422 16.251 1.00 91.12 202 VAL A C 1
ATOM 1442 O O . VAL A 1 202 ? -10.185 -9.489 16.772 1.00 91.12 202 VAL A O 1
ATOM 1445 N N . LEU A 1 203 ? -7.950 -9.346 16.981 1.00 90.31 203 LEU A N 1
ATOM 1446 C CA . LEU A 1 203 ? -7.967 -9.354 18.451 1.00 90.31 203 LEU A CA 1
ATOM 1447 C C . LEU A 1 203 ? -8.770 -8.184 18.999 1.00 90.31 203 LEU A C 1
ATOM 1449 O O . LEU A 1 203 ? -9.578 -8.354 19.913 1.00 90.31 203 LEU A O 1
ATOM 1453 N N . ARG A 1 204 ? -8.577 -6.996 18.423 1.00 91.69 204 ARG A N 1
ATOM 1454 C CA . ARG A 1 204 ? -9.234 -5.775 18.886 1.00 91.69 204 ARG A CA 1
ATOM 1455 C C . ARG A 1 204 ? -10.709 -5.728 18.516 1.00 91.69 204 ARG A C 1
ATOM 1457 O O . ARG A 1 204 ? -11.505 -5.322 19.360 1.00 91.69 204 ARG A O 1
ATOM 1464 N N . LEU A 1 205 ? -11.091 -6.191 17.327 1.00 91.81 205 LEU A N 1
ATOM 1465 C CA . LEU A 1 205 ? -12.497 -6.307 16.928 1.00 91.81 205 LEU A CA 1
ATOM 1466 C C . LEU A 1 205 ? -13.241 -7.352 17.769 1.00 91.81 205 LEU A C 1
ATOM 1468 O O . LEU A 1 205 ? -14.376 -7.114 18.173 1.00 91.81 205 LEU A O 1
ATOM 1472 N N . ARG A 1 206 ? -12.592 -8.477 18.096 1.00 89.19 206 ARG A N 1
ATOM 1473 C CA . ARG A 1 206 ? -13.172 -9.543 18.933 1.00 89.19 206 ARG A CA 1
ATOM 1474 C C . ARG A 1 206 ? -13.004 -9.319 20.438 1.00 89.19 206 ARG A C 1
ATOM 1476 O O . ARG A 1 206 ? -13.462 -10.145 21.220 1.00 89.19 206 ARG A O 1
ATOM 1483 N N . ARG A 1 207 ? -12.351 -8.225 20.850 1.00 88.69 20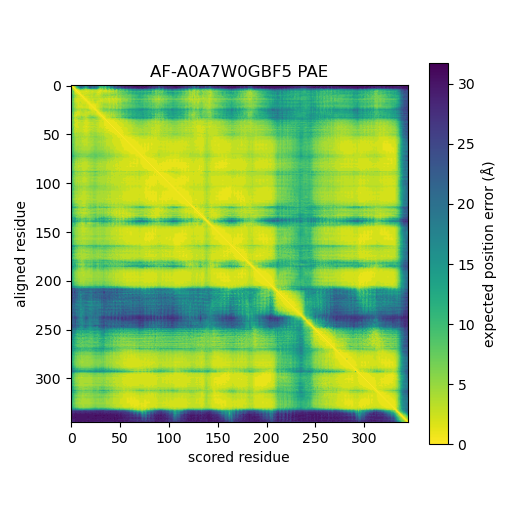7 ARG A N 1
ATOM 1484 C CA . ARG A 1 207 ? -12.026 -7.904 22.254 1.00 88.69 207 ARG A CA 1
ATOM 1485 C C . ARG A 1 207 ? -11.306 -9.049 22.986 1.00 88.69 207 ARG A C 1
ATOM 1487 O O . ARG A 1 207 ? -11.480 -9.233 24.189 1.00 88.69 207 ARG A O 1
ATOM 1494 N N . ILE A 1 208 ? -10.491 -9.813 22.261 1.00 85.06 208 ILE A N 1
ATOM 1495 C CA . ILE A 1 208 ? -9.702 -10.912 22.821 1.00 85.06 208 ILE A CA 1
ATOM 1496 C C . ILE A 1 208 ? -8.543 -10.304 23.608 1.00 85.06 208 ILE A C 1
ATOM 1498 O O . ILE A 1 208 ? -7.812 -9.451 23.100 1.00 85.06 208 ILE A O 1
ATOM 1502 N N . ARG A 1 209 ? -8.366 -10.743 24.857 1.00 79.31 209 ARG A N 1
ATOM 1503 C CA . ARG A 1 209 ? -7.212 -10.331 25.659 1.00 79.31 209 ARG A CA 1
ATOM 1504 C C . ARG A 1 209 ? -5.952 -10.991 25.092 1.00 79.31 209 ARG A C 1
ATOM 1506 O O . ARG A 1 209 ? -5.971 -12.206 24.890 1.00 79.31 209 ARG A O 1
ATOM 1513 N N . PRO A 1 210 ? -4.872 -10.232 24.845 1.00 70.50 210 PRO A N 1
ATOM 1514 C CA . PRO A 1 210 ? -3.623 -10.809 24.378 1.00 70.50 210 PRO A CA 1
ATOM 1515 C C . PRO A 1 210 ? -3.035 -11.658 25.506 1.00 70.50 210 PRO A C 1
ATOM 1517 O O . PRO A 1 210 ? -2.483 -11.141 26.473 1.00 70.50 210 PRO A O 1
ATOM 1520 N N . THR A 1 211 ? -3.205 -12.970 25.410 1.00 77.19 211 THR A N 1
ATOM 1521 C CA . THR A 1 211 ? -2.455 -13.930 26.217 1.00 77.19 211 THR A CA 1
ATOM 1522 C C . THR A 1 211 ? -1.220 -14.358 25.425 1.00 77.19 211 THR A C 1
ATOM 1524 O O . THR A 1 211 ? -1.263 -14.349 24.190 1.00 77.19 211 THR A O 1
ATOM 1527 N N . PRO A 1 212 ? -0.121 -14.757 26.088 1.00 71.88 212 PRO A N 1
ATOM 1528 C CA . PRO A 1 212 ? 1.075 -15.241 25.395 1.00 71.88 212 PRO A CA 1
ATOM 1529 C C . PRO A 1 212 ? 0.757 -16.389 24.426 1.00 71.88 212 PRO A C 1
ATOM 1531 O O . PRO A 1 212 ? 1.318 -16.445 23.340 1.00 71.88 212 PRO A O 1
ATOM 1534 N N . TRP A 1 213 ? -0.226 -17.230 24.753 1.00 70.75 213 TRP A N 1
ATOM 1535 C CA . TRP A 1 213 ? -0.709 -18.302 23.882 1.00 70.75 213 TRP A CA 1
ATOM 1536 C C . TRP A 1 213 ? -1.429 -17.812 22.628 1.00 70.75 213 TRP A C 1
ATOM 1538 O O . TRP A 1 213 ? -1.205 -18.355 21.554 1.00 70.75 213 TRP A O 1
ATOM 1548 N N . VAL A 1 214 ? -2.267 -16.779 22.733 1.00 68.69 214 VAL A N 1
ATOM 1549 C CA . VAL A 1 214 ? -2.941 -16.183 21.567 1.00 68.69 214 VAL A CA 1
ATOM 1550 C C . VAL A 1 214 ? -1.929 -15.486 20.659 1.00 68.69 214 VAL A C 1
ATOM 1552 O O . VAL A 1 214 ? -2.013 -15.601 19.439 1.00 68.69 214 VAL A O 1
ATOM 1555 N N . LEU A 1 215 ? -0.948 -14.802 21.250 1.00 66.81 215 LEU A N 1
ATOM 1556 C CA . LEU A 1 215 ? 0.142 -14.173 20.507 1.00 66.81 215 LEU A CA 1
ATOM 1557 C C . LEU A 1 215 ? 1.011 -15.220 19.801 1.00 66.81 215 LEU A C 1
ATOM 1559 O O . LEU A 1 215 ? 1.285 -15.066 18.616 1.00 66.81 215 LEU A O 1
ATOM 1563 N N . ALA A 1 216 ? 1.376 -16.307 20.487 1.00 67.19 216 ALA A N 1
ATOM 1564 C CA . ALA A 1 216 ? 2.139 -17.410 19.908 1.00 67.19 216 ALA A CA 1
ATOM 1565 C C . ALA A 1 216 ? 1.357 -18.131 18.802 1.00 67.19 216 ALA A C 1
ATOM 1567 O O . ALA A 1 216 ? 1.885 -18.332 17.714 1.00 67.19 216 ALA A O 1
ATOM 1568 N N . ALA A 1 217 ? 0.084 -18.460 19.039 1.00 64.19 217 ALA A N 1
ATOM 1569 C CA . ALA A 1 217 ? -0.767 -19.118 18.052 1.00 64.19 217 ALA A CA 1
ATOM 1570 C C . ALA A 1 217 ? -0.920 -18.278 16.784 1.00 64.19 217 ALA A C 1
ATOM 1572 O O . ALA A 1 217 ? -0.973 -18.837 15.690 1.00 64.19 217 ALA A O 1
ATOM 1573 N N . VAL A 1 218 ? -0.952 -16.946 16.902 1.00 60.19 218 VAL A N 1
ATOM 1574 C CA . VAL A 1 218 ? -1.034 -16.113 15.704 1.00 60.19 218 VAL A CA 1
ATOM 1575 C C . VAL A 1 218 ? 0.327 -15.836 15.089 1.00 60.19 218 VAL A C 1
ATOM 1577 O O . VAL A 1 218 ? 0.405 -15.815 13.871 1.00 60.19 218 VAL A O 1
ATOM 1580 N N . ALA A 1 219 ? 1.408 -15.703 15.855 1.00 61.91 219 ALA A N 1
ATOM 1581 C CA . ALA A 1 219 ? 2.746 -15.687 15.265 1.00 61.91 219 ALA A CA 1
ATOM 1582 C C . ALA A 1 219 ? 2.957 -16.945 14.402 1.00 61.91 219 ALA A C 1
ATOM 1584 O O . ALA A 1 219 ? 3.319 -16.842 13.234 1.00 61.91 219 ALA A O 1
ATOM 1585 N N . VAL A 1 220 ? 2.590 -18.116 14.931 1.00 68.06 220 VAL A N 1
ATOM 1586 C CA . VAL A 1 220 ? 2.587 -19.384 14.191 1.00 68.06 220 VAL A CA 1
ATOM 1587 C C . VAL A 1 220 ? 1.614 -19.346 13.012 1.00 68.06 220 VAL A C 1
ATOM 1589 O O . VAL A 1 220 ? 1.987 -19.760 11.924 1.00 68.06 220 VAL A O 1
ATOM 1592 N N . GLY A 1 221 ? 0.396 -18.826 13.178 1.00 65.06 221 GLY A N 1
ATOM 1593 C CA . GLY A 1 221 ? -0.587 -18.715 12.095 1.00 65.06 221 GLY A CA 1
ATOM 1594 C C . GLY A 1 221 ? -0.161 -17.773 10.963 1.00 65.06 221 GLY A C 1
ATOM 1595 O O . GLY A 1 221 ? -0.394 -18.077 9.799 1.00 65.06 221 GLY A O 1
ATOM 1596 N N . ALA A 1 222 ? 0.498 -16.662 11.287 1.00 60.19 222 ALA A N 1
ATOM 1597 C CA . ALA A 1 222 ? 1.069 -15.707 10.344 1.00 60.19 222 ALA A CA 1
ATOM 1598 C C . ALA A 1 222 ? 2.248 -16.327 9.589 1.00 60.19 222 ALA A C 1
ATOM 1600 O O . ALA A 1 222 ? 2.299 -16.235 8.366 1.00 60.19 222 ALA A O 1
ATOM 1601 N N . ILE A 1 223 ? 3.141 -17.020 10.305 1.00 64.31 223 ILE A N 1
ATOM 1602 C CA . ILE A 1 223 ? 4.231 -17.797 9.706 1.00 64.31 223 ILE A CA 1
ATOM 1603 C C . ILE A 1 223 ? 3.654 -18.883 8.794 1.00 64.31 223 ILE A C 1
ATOM 1605 O O . ILE A 1 223 ? 4.083 -19.002 7.657 1.00 64.31 223 ILE A O 1
ATOM 1609 N N . ALA A 1 224 ? 2.644 -19.631 9.237 1.00 66.44 224 ALA A N 1
ATOM 1610 C CA . ALA A 1 224 ? 2.010 -20.678 8.442 1.00 66.44 224 ALA A CA 1
ATOM 1611 C C . ALA A 1 224 ? 1.294 -20.124 7.201 1.00 66.44 224 ALA A C 1
ATOM 1613 O O . ALA A 1 224 ? 1.355 -20.745 6.147 1.00 66.44 224 ALA A O 1
ATOM 1614 N N . LEU A 1 225 ? 0.651 -18.954 7.291 1.00 63.59 225 LEU A N 1
ATOM 1615 C CA . LEU A 1 225 ? 0.055 -18.261 6.143 1.00 63.59 225 LEU A CA 1
ATOM 1616 C C . LEU A 1 225 ? 1.118 -17.780 5.157 1.00 63.59 225 LEU A C 1
ATOM 1618 O O . LEU A 1 225 ? 0.950 -17.975 3.957 1.00 63.59 225 LEU A O 1
ATOM 1622 N N . ALA A 1 226 ? 2.210 -17.194 5.652 1.00 59.66 226 ALA A N 1
ATOM 1623 C CA . ALA A 1 226 ? 3.333 -16.782 4.820 1.00 59.66 226 ALA A CA 1
ATOM 1624 C C . ALA A 1 226 ? 3.973 -17.998 4.134 1.00 59.66 226 ALA A C 1
ATOM 1626 O O . ALA A 1 226 ? 4.099 -18.012 2.916 1.00 59.66 226 ALA A O 1
ATOM 1627 N N . LEU A 1 227 ? 4.280 -19.059 4.886 1.00 62.91 227 LEU A N 1
ATOM 1628 C CA . LEU A 1 227 ? 4.812 -20.317 4.357 1.00 62.91 227 LEU A CA 1
ATOM 1629 C C . LEU A 1 227 ? 3.838 -20.996 3.391 1.00 62.91 227 LEU A C 1
ATOM 1631 O O . LEU A 1 227 ? 4.273 -21.544 2.388 1.00 62.91 227 LEU A O 1
ATOM 1635 N N . GLY A 1 228 ? 2.533 -20.946 3.659 1.00 62.56 228 GLY A N 1
ATOM 1636 C CA . GLY A 1 228 ? 1.496 -21.485 2.784 1.00 62.56 228 GLY A CA 1
ATOM 1637 C C . GLY A 1 228 ? 1.386 -20.712 1.472 1.00 62.56 228 GLY A C 1
ATOM 1638 O O . GLY A 1 228 ? 1.303 -21.330 0.416 1.00 62.56 228 GLY A O 1
ATOM 1639 N N . ALA A 1 229 ? 1.455 -19.379 1.521 1.00 59.47 229 ALA A N 1
ATOM 1640 C CA . ALA A 1 229 ? 1.530 -18.541 0.327 1.00 59.47 229 ALA A CA 1
ATOM 1641 C C . ALA A 1 229 ? 2.810 -18.837 -0.469 1.00 59.47 229 ALA A C 1
ATOM 1643 O O . ALA A 1 229 ? 2.729 -19.056 -1.672 1.00 59.47 229 ALA A O 1
ATOM 1644 N N . LEU A 1 230 ? 3.958 -18.954 0.207 1.00 60.28 230 LEU A N 1
ATOM 1645 C CA . LEU A 1 230 ? 5.237 -19.335 -0.401 1.00 60.28 230 LEU A CA 1
ATOM 1646 C C . LEU A 1 230 ? 5.204 -20.742 -1.018 1.00 60.28 230 LEU A C 1
ATOM 1648 O O . LEU A 1 230 ? 5.760 -20.947 -2.090 1.00 60.28 230 LEU A O 1
ATOM 1652 N N . ALA A 1 231 ? 4.561 -21.711 -0.365 1.00 58.50 231 ALA A N 1
ATOM 1653 C CA . ALA A 1 231 ? 4.442 -23.083 -0.854 1.00 58.50 231 ALA A CA 1
ATOM 1654 C C . ALA A 1 231 ? 3.501 -23.176 -2.061 1.00 58.50 231 ALA A C 1
ATOM 1656 O O . ALA A 1 231 ? 3.801 -23.893 -3.014 1.00 58.50 231 ALA A O 1
ATOM 1657 N N . LEU A 1 232 ? 2.393 -22.427 -2.042 1.00 56.38 232 LEU A N 1
ATOM 1658 C CA . LEU A 1 232 ? 1.499 -22.284 -3.191 1.00 56.38 232 LEU A CA 1
ATOM 1659 C C . LEU A 1 232 ? 2.258 -21.686 -4.384 1.00 56.38 232 LEU A C 1
ATOM 1661 O O . LEU A 1 232 ? 2.115 -22.156 -5.505 1.00 56.38 232 LEU A O 1
ATOM 1665 N N . ASP A 1 233 ? 3.106 -20.695 -4.120 1.00 55.19 233 ASP A N 1
ATOM 1666 C CA . ASP A 1 233 ? 3.904 -20.003 -5.127 1.00 55.19 233 ASP A CA 1
ATOM 1667 C C . ASP A 1 233 ? 5.015 -20.887 -5.718 1.00 55.19 233 ASP A C 1
ATOM 1669 O O . ASP A 1 233 ? 5.154 -20.995 -6.939 1.00 55.19 233 ASP A O 1
ATOM 1673 N N . ALA A 1 234 ? 5.738 -21.617 -4.862 1.00 57.06 234 ALA A N 1
ATOM 1674 C CA . ALA A 1 234 ? 6.731 -22.609 -5.269 1.00 57.06 234 ALA A CA 1
ATOM 1675 C C . ALA A 1 234 ? 6.098 -23.736 -6.102 1.00 57.06 234 ALA A C 1
ATOM 1677 O O . ALA A 1 234 ? 6.662 -24.150 -7.115 1.00 57.06 234 ALA A O 1
ATOM 1678 N N . ALA A 1 235 ? 4.889 -24.181 -5.739 1.00 53.44 235 ALA A N 1
ATOM 1679 C CA . ALA A 1 235 ? 4.120 -25.145 -6.526 1.00 53.44 235 ALA A CA 1
ATOM 1680 C C . ALA A 1 235 ? 3.661 -24.581 -7.886 1.00 53.44 235 ALA A C 1
ATOM 1682 O O . ALA A 1 235 ? 3.424 -25.351 -8.815 1.00 53.44 235 ALA A O 1
ATOM 1683 N N . THR A 1 236 ? 3.572 -23.253 -8.028 1.00 53.56 236 THR A N 1
ATOM 1684 C CA . THR A 1 236 ? 3.277 -22.565 -9.298 1.00 53.56 236 THR A CA 1
ATOM 1685 C C . THR A 1 236 ? 4.518 -22.068 -10.053 1.00 53.56 236 THR A C 1
ATOM 1687 O O . THR A 1 236 ? 4.372 -21.415 -11.085 1.00 53.56 236 THR A O 1
ATOM 1690 N N . GLY A 1 237 ? 5.729 -22.408 -9.591 1.00 44.91 237 GLY A N 1
ATOM 1691 C CA . GLY A 1 237 ? 6.989 -22.145 -10.298 1.00 44.91 237 GLY A CA 1
ATOM 1692 C C . GLY A 1 237 ? 7.712 -20.840 -9.940 1.00 44.91 237 GLY A C 1
ATOM 1693 O O . GLY A 1 237 ? 8.572 -20.408 -10.706 1.00 44.91 237 GLY A O 1
ATOM 1694 N N . GLY A 1 238 ? 7.392 -20.192 -8.814 1.00 48.69 238 GLY A N 1
ATOM 1695 C CA . GLY A 1 238 ? 8.103 -18.997 -8.345 1.00 48.69 238 GLY A CA 1
ATOM 1696 C C . GLY A 1 238 ? 9.322 -19.320 -7.469 1.00 48.69 238 GLY A C 1
ATOM 1697 O O . GLY A 1 238 ? 9.177 -19.893 -6.391 1.00 48.69 238 GLY A O 1
ATOM 1698 N N . GLU A 1 239 ? 10.528 -18.911 -7.876 1.00 45.75 239 GLU A N 1
ATOM 1699 C CA . GLU A 1 239 ? 11.703 -18.904 -6.990 1.00 45.75 239 GLU A CA 1
ATOM 1700 C C . GLU A 1 239 ? 11.688 -17.644 -6.107 1.00 45.75 239 GLU A C 1
ATOM 1702 O O . GLU A 1 239 ? 11.909 -16.537 -6.598 1.00 45.75 239 GLU A O 1
ATOM 1707 N N . SER A 1 240 ? 11.460 -17.784 -4.793 1.00 51.69 240 SER A N 1
ATOM 1708 C CA . SER A 1 240 ? 11.548 -16.651 -3.856 1.00 51.69 240 SER A CA 1
ATOM 1709 C C . SER A 1 240 ? 12.871 -16.655 -3.078 1.00 51.69 240 SER A C 1
ATOM 1711 O O . SER A 1 240 ? 13.331 -17.695 -2.593 1.00 51.69 240 SER A O 1
ATOM 1713 N N . HIS A 1 241 ? 13.473 -15.474 -2.901 1.00 48.44 241 HIS A N 1
ATOM 1714 C CA . HIS A 1 241 ? 14.641 -15.268 -2.031 1.00 48.44 241 HIS A CA 1
ATOM 1715 C C . HIS A 1 241 ? 14.352 -15.590 -0.550 1.00 48.44 241 HIS A C 1
ATOM 1717 O O . HIS A 1 241 ? 15.267 -15.934 0.194 1.00 48.44 241 HIS A O 1
ATOM 1723 N N . VAL A 1 242 ? 13.081 -15.546 -0.137 1.00 44.66 242 VAL A N 1
ATO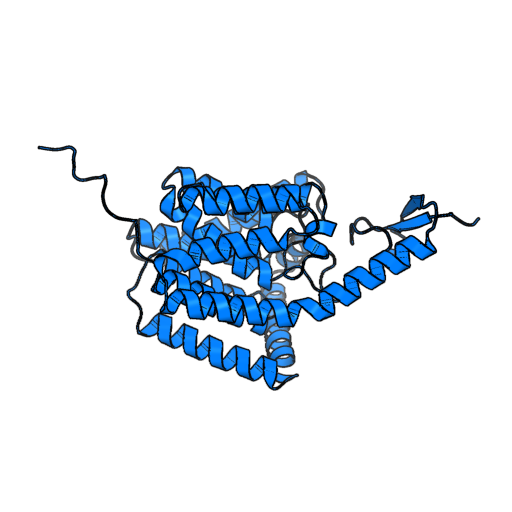M 1724 C CA . VAL A 1 242 ? 12.634 -15.813 1.240 1.00 44.66 242 VAL A CA 1
ATOM 1725 C C . VAL A 1 242 ? 12.724 -17.305 1.581 1.00 44.66 242 VAL A C 1
ATOM 1727 O O . VAL A 1 242 ? 13.106 -17.659 2.694 1.00 44.66 242 VAL A O 1
ATOM 1730 N N . THR A 1 243 ? 12.474 -18.195 0.614 1.00 49.97 243 THR A N 1
ATOM 1731 C CA . THR A 1 243 ? 12.632 -19.653 0.792 1.00 49.97 243 THR A CA 1
ATOM 1732 C C . THR A 1 243 ? 14.073 -20.057 1.113 1.00 49.97 243 THR A C 1
ATOM 1734 O O . THR A 1 243 ? 14.278 -20.996 1.877 1.00 49.97 243 THR A O 1
ATOM 1737 N N . ARG A 1 244 ? 15.070 -19.332 0.578 1.00 50.91 244 ARG A N 1
ATOM 1738 C CA . ARG A 1 244 ? 16.490 -19.539 0.915 1.00 50.91 244 ARG A CA 1
ATOM 1739 C C . ARG A 1 244 ? 16.818 -19.033 2.322 1.00 50.91 244 ARG A C 1
ATOM 1741 O O . ARG A 1 244 ? 17.333 -19.801 3.121 1.00 50.91 244 ARG A O 1
ATOM 1748 N N . ALA A 1 245 ? 16.396 -17.815 2.669 1.00 48.84 245 ALA A N 1
ATOM 1749 C CA . ALA A 1 245 ? 16.666 -17.223 3.985 1.00 48.84 245 ALA A CA 1
ATOM 1750 C C . ALA A 1 245 ? 16.053 -18.009 5.165 1.00 48.84 245 ALA A C 1
ATOM 1752 O O . ALA A 1 245 ? 16.655 -18.096 6.231 1.00 48.84 245 ALA A O 1
ATOM 1753 N N . VAL A 1 246 ? 14.872 -18.616 4.985 1.00 53.31 246 VAL A N 1
ATOM 1754 C CA . VAL A 1 246 ? 14.272 -19.504 6.003 1.00 53.31 246 VAL A CA 1
ATOM 1755 C C . VAL A 1 246 ? 15.022 -20.841 6.100 1.00 53.31 246 VAL A C 1
ATOM 1757 O O . VAL A 1 246 ? 15.091 -21.420 7.183 1.00 53.31 246 VAL A O 1
ATOM 1760 N N . GLY A 1 247 ? 15.618 -21.313 5.000 1.00 54.38 247 GLY A N 1
ATOM 1761 C CA . GLY A 1 247 ? 16.464 -22.511 4.973 1.00 54.38 247 GLY A CA 1
ATOM 1762 C C . GLY A 1 247 ? 17.810 -22.339 5.688 1.00 54.38 247 GLY A C 1
ATOM 1763 O O . GLY A 1 247 ? 18.316 -23.305 6.254 1.00 54.38 247 GLY A O 1
ATOM 1764 N N . ASP A 1 248 ? 18.343 -21.115 5.731 1.00 58.84 248 ASP A N 1
ATOM 1765 C CA . ASP A 1 248 ? 19.661 -20.800 6.308 1.00 58.84 248 ASP A CA 1
ATOM 1766 C C . ASP A 1 248 ? 19.647 -20.628 7.849 1.00 58.84 248 ASP A C 1
ATOM 1768 O O . ASP A 1 248 ? 20.696 -20.544 8.492 1.00 58.84 248 ASP A O 1
ATOM 1772 N N . GLY A 1 249 ? 18.460 -20.629 8.472 1.00 62.97 249 GLY A N 1
ATOM 1773 C CA . GLY A 1 249 ? 18.276 -20.684 9.927 1.00 62.97 249 GLY A CA 1
ATOM 1774 C C . GLY A 1 249 ? 18.111 -19.328 10.646 1.00 62.97 249 GLY A C 1
ATOM 1775 O O . GLY A 1 249 ? 18.260 -18.255 10.062 1.00 62.97 249 GLY A O 1
ATOM 1776 N N . PRO A 1 250 ? 17.790 -19.345 11.958 1.00 67.75 250 PRO A N 1
ATOM 1777 C CA . PRO A 1 250 ? 17.393 -18.152 12.722 1.00 67.75 250 PRO A CA 1
ATOM 1778 C C . PRO A 1 250 ? 18.506 -17.108 12.887 1.00 67.75 250 PRO A C 1
ATOM 1780 O O . PRO A 1 250 ? 18.218 -15.925 13.051 1.00 67.75 250 PRO A O 1
ATOM 1783 N N . VAL A 1 251 ? 19.774 -17.526 12.830 1.00 70.00 251 VAL A N 1
ATOM 1784 C CA . VAL A 1 251 ? 20.930 -16.618 12.907 1.00 70.00 251 VAL A CA 1
ATOM 1785 C C . VAL A 1 251 ? 21.057 -15.783 11.631 1.00 70.00 251 VAL A C 1
ATOM 1787 O O . VAL A 1 251 ? 21.310 -14.585 11.717 1.00 70.00 251 VAL A O 1
ATOM 1790 N N . ALA A 1 252 ? 20.812 -16.381 10.461 1.00 67.56 252 ALA A N 1
ATOM 1791 C CA . ALA A 1 252 ? 20.814 -15.665 9.187 1.00 67.56 252 ALA A CA 1
ATOM 1792 C C . ALA A 1 252 ? 19.688 -14.618 9.131 1.00 67.56 252 ALA A C 1
ATOM 1794 O O . ALA A 1 252 ? 19.924 -13.483 8.726 1.00 67.56 252 ALA A O 1
ATOM 1795 N N . LEU A 1 253 ? 18.495 -14.959 9.636 1.00 69.19 253 LEU A N 1
ATOM 1796 C CA . LEU A 1 253 ? 17.381 -14.010 9.764 1.00 69.19 253 LEU A CA 1
ATOM 1797 C C . LEU A 1 253 ? 17.719 -12.832 10.687 1.00 69.19 253 LEU A C 1
ATOM 1799 O O . LEU A 1 253 ? 17.393 -11.690 10.375 1.00 69.19 253 LEU A O 1
ATOM 1803 N N . ALA A 1 254 ? 18.378 -13.093 11.819 1.00 72.44 254 ALA A N 1
ATOM 1804 C CA . ALA A 1 254 ? 18.804 -12.030 12.724 1.00 72.44 254 ALA A CA 1
ATOM 1805 C C . ALA A 1 254 ? 19.849 -11.108 12.073 1.00 72.44 254 ALA A C 1
ATOM 1807 O O . ALA A 1 254 ? 19.766 -9.895 12.248 1.00 72.44 254 ALA A O 1
ATOM 1808 N N . SER A 1 255 ? 20.787 -11.666 11.299 1.00 74.12 255 SER A N 1
ATOM 1809 C CA . SER A 1 255 ? 21.770 -10.879 10.543 1.00 74.12 255 SER A CA 1
ATOM 1810 C C . SER A 1 255 ? 21.097 -9.978 9.506 1.00 74.12 255 SER A C 1
ATOM 1812 O O . SER A 1 255 ? 21.367 -8.783 9.494 1.00 74.12 255 SER A O 1
ATOM 1814 N N . ASP A 1 256 ? 20.157 -10.507 8.713 1.00 75.50 256 ASP A N 1
ATOM 1815 C CA . ASP A 1 256 ? 19.437 -9.720 7.696 1.00 75.50 256 ASP A CA 1
ATOM 1816 C C . ASP A 1 256 ? 18.654 -8.554 8.323 1.00 75.50 256 ASP A C 1
ATOM 1818 O O . ASP A 1 256 ? 18.638 -7.443 7.795 1.00 75.50 256 ASP A O 1
ATOM 1822 N N . LEU A 1 257 ? 18.047 -8.765 9.498 1.00 75.44 257 LEU A N 1
ATOM 1823 C CA . LEU A 1 257 ? 17.376 -7.693 10.239 1.00 75.44 257 LEU A CA 1
ATOM 1824 C C . LEU A 1 257 ? 18.350 -6.609 10.716 1.00 75.44 257 LEU A C 1
ATOM 1826 O O . LEU A 1 257 ? 18.024 -5.422 10.653 1.00 75.44 257 LEU A O 1
ATOM 1830 N N . VAL A 1 258 ? 19.536 -6.996 11.193 1.00 79.50 258 VAL A N 1
ATOM 1831 C CA . VAL A 1 258 ? 20.576 -6.040 11.603 1.00 79.50 258 VAL A CA 1
ATOM 1832 C C . VAL A 1 258 ? 21.063 -5.235 10.400 1.00 79.50 258 VAL A C 1
ATOM 1834 O O . VAL A 1 258 ? 21.117 -4.007 10.486 1.00 79.50 258 VAL A O 1
ATOM 1837 N N . ASP A 1 259 ? 21.320 -5.891 9.269 1.00 81.62 259 ASP A N 1
ATOM 1838 C CA . ASP A 1 259 ? 21.769 -5.240 8.036 1.00 81.62 259 ASP A CA 1
ATOM 1839 C C . ASP A 1 259 ? 20.721 -4.240 7.521 1.00 81.62 259 ASP A C 1
ATOM 1841 O O . ASP A 1 259 ? 21.047 -3.103 7.164 1.00 81.62 259 ASP A O 1
ATOM 1845 N N . ARG A 1 260 ? 19.433 -4.610 7.556 1.00 78.50 260 ARG A N 1
ATOM 1846 C CA . ARG A 1 260 ? 18.315 -3.714 7.204 1.00 78.50 260 ARG A CA 1
ATOM 1847 C C . ARG A 1 260 ? 18.205 -2.518 8.142 1.00 78.50 260 ARG A C 1
ATOM 1849 O O . ARG A 1 260 ? 17.943 -1.402 7.680 1.00 78.50 260 ARG A O 1
ATOM 1856 N N . LEU A 1 261 ? 18.404 -2.723 9.444 1.00 79.00 261 LEU A N 1
ATOM 1857 C CA . LEU A 1 261 ? 18.377 -1.644 10.429 1.00 79.00 261 LEU A CA 1
ATOM 1858 C C . LEU A 1 261 ? 19.550 -0.682 10.218 1.00 79.00 261 LEU A C 1
ATOM 1860 O O . LEU A 1 261 ? 19.357 0.535 10.210 1.00 79.00 261 LEU A O 1
ATOM 1864 N N . GLU A 1 262 ? 20.751 -1.209 9.986 1.00 83.81 262 GLU A N 1
ATOM 1865 C CA . GLU A 1 262 ? 21.928 -0.401 9.681 1.00 83.81 262 GLU A CA 1
ATOM 1866 C C . GLU A 1 262 ? 21.718 0.417 8.399 1.00 83.81 262 GLU A C 1
ATOM 1868 O O . GLU A 1 262 ? 21.960 1.629 8.383 1.00 83.81 262 GLU A O 1
ATOM 1873 N N . LEU A 1 263 ? 21.198 -0.209 7.341 1.00 82.06 263 LEU A N 1
ATOM 1874 C CA . LEU A 1 263 ? 20.884 0.464 6.082 1.00 82.06 263 LEU A CA 1
ATOM 1875 C C . LEU A 1 263 ? 19.837 1.572 6.276 1.00 82.06 263 LEU A C 1
ATOM 1877 O O . LEU A 1 263 ? 19.985 2.670 5.734 1.00 82.06 263 LEU A O 1
ATOM 1881 N N . SER A 1 264 ? 18.810 1.310 7.087 1.00 80.12 264 SER A N 1
ATOM 1882 C CA . SER A 1 264 ? 17.763 2.276 7.437 1.00 80.12 264 SER A CA 1
ATOM 1883 C C . SER A 1 264 ? 18.332 3.501 8.151 1.00 80.12 264 SER A C 1
ATOM 1885 O O . SER A 1 264 ? 17.993 4.640 7.806 1.00 80.12 264 SER A O 1
ATOM 1887 N N . VAL A 1 265 ? 19.241 3.290 9.109 1.00 82.75 265 VAL A N 1
ATOM 1888 C CA . VAL A 1 265 ? 19.938 4.371 9.821 1.00 82.75 265 VAL A CA 1
ATOM 1889 C C . VAL A 1 265 ? 20.829 5.158 8.862 1.00 82.75 265 VAL A C 1
ATOM 1891 O O . VAL A 1 265 ? 20.719 6.384 8.804 1.00 82.75 265 VAL A O 1
ATOM 1894 N N . ARG A 1 266 ? 21.651 4.473 8.055 1.00 86.69 266 ARG A N 1
ATOM 1895 C CA . ARG A 1 266 ? 22.541 5.107 7.066 1.00 86.69 266 ARG A CA 1
ATOM 1896 C C . ARG A 1 266 ? 21.760 5.976 6.079 1.00 86.69 266 ARG A C 1
ATOM 1898 O O . ARG A 1 266 ? 22.122 7.131 5.873 1.00 86.69 266 ARG A O 1
ATOM 1905 N N . ARG A 1 267 ? 20.661 5.466 5.510 1.00 81.56 267 ARG A N 1
ATOM 1906 C CA . ARG A 1 267 ? 19.800 6.215 4.572 1.00 81.56 267 ARG A CA 1
ATOM 1907 C C . ARG A 1 267 ? 19.128 7.420 5.227 1.00 81.56 267 ARG A C 1
ATOM 1909 O O . ARG A 1 267 ? 19.040 8.475 4.606 1.00 81.56 267 ARG A O 1
ATOM 1916 N N . THR A 1 268 ? 18.682 7.286 6.475 1.00 81.31 268 THR A N 1
ATOM 1917 C CA . THR A 1 268 ? 18.070 8.397 7.222 1.00 81.31 268 THR A CA 1
ATOM 1918 C C . THR A 1 268 ? 19.082 9.507 7.491 1.00 81.31 268 THR A C 1
ATOM 1920 O O . THR A 1 268 ? 18.792 10.678 7.242 1.00 81.31 268 THR A O 1
ATOM 1923 N N . ALA A 1 269 ? 20.279 9.138 7.951 1.00 86.94 269 ALA A N 1
ATOM 1924 C CA . ALA A 1 269 ? 21.356 10.069 8.276 1.00 86.94 269 ALA A CA 1
ATOM 1925 C C . ALA A 1 269 ? 22.024 10.689 7.036 1.00 86.94 269 ALA A C 1
ATOM 1927 O O . ALA A 1 269 ? 22.680 11.721 7.151 1.00 86.94 269 ALA A O 1
ATOM 1928 N N . ALA A 1 270 ? 21.846 10.095 5.850 1.00 85.75 270 ALA A N 1
ATOM 1929 C CA . ALA A 1 270 ? 22.465 10.570 4.614 1.00 85.75 270 ALA A CA 1
ATOM 1930 C C . ALA A 1 270 ? 21.988 11.966 4.185 1.00 85.75 270 ALA A C 1
ATOM 1932 O O . ALA A 1 270 ? 22.719 12.667 3.489 1.00 85.75 270 ALA A O 1
ATOM 1933 N N . THR A 1 271 ? 20.776 12.386 4.575 1.00 87.50 271 THR A N 1
ATOM 1934 C CA . THR A 1 271 ? 20.267 13.726 4.248 1.00 87.50 271 THR A CA 1
ATOM 1935 C C . THR A 1 271 ? 19.529 14.373 5.427 1.00 87.50 271 THR A C 1
ATOM 1937 O O . THR A 1 271 ? 18.729 13.709 6.096 1.00 87.50 271 THR A O 1
ATOM 1940 N N . PRO A 1 272 ? 19.700 15.693 5.653 1.00 87.00 272 PRO A N 1
ATOM 1941 C CA . PRO A 1 272 ? 18.944 16.416 6.679 1.00 87.00 272 PRO A CA 1
ATOM 1942 C C . PRO A 1 272 ? 17.426 16.330 6.472 1.00 87.00 272 PRO A C 1
ATOM 1944 O O . PRO A 1 272 ? 16.673 16.239 7.439 1.00 87.00 272 PRO A O 1
ATOM 1947 N N . GLY A 1 273 ? 16.977 16.314 5.211 1.00 86.56 273 GLY A N 1
ATOM 1948 C CA . GLY A 1 273 ? 15.562 16.185 4.857 1.00 86.56 273 GLY A CA 1
ATOM 1949 C C . GLY A 1 273 ? 14.956 14.855 5.310 1.00 86.56 273 GLY A C 1
ATOM 1950 O O . GLY A 1 273 ? 13.929 14.857 5.987 1.00 86.56 273 GLY A O 1
ATOM 1951 N N . ALA A 1 274 ? 15.606 13.725 5.007 1.00 84.69 274 ALA A N 1
ATOM 1952 C CA . ALA A 1 274 ? 15.135 12.411 5.451 1.00 84.69 274 ALA A CA 1
ATOM 1953 C C . ALA A 1 274 ? 15.127 12.299 6.982 1.00 84.69 274 ALA A C 1
ATOM 1955 O O . ALA A 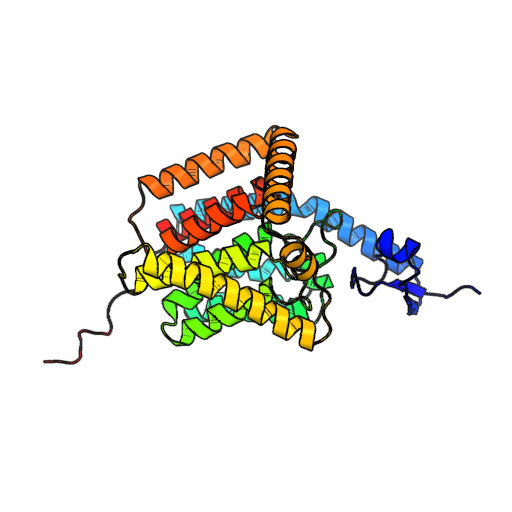1 274 ? 14.144 11.830 7.555 1.00 84.69 274 ALA A O 1
ATOM 1956 N N . THR A 1 275 ? 16.172 12.801 7.650 1.00 88.50 275 THR A N 1
ATOM 1957 C CA . THR A 1 275 ? 16.233 12.851 9.119 1.00 88.50 275 THR A CA 1
ATOM 1958 C C . THR A 1 275 ? 15.067 13.651 9.706 1.00 88.50 275 THR A C 1
ATOM 1960 O O . THR A 1 275 ? 14.381 13.167 10.607 1.00 88.50 275 THR A O 1
ATOM 1963 N N . ALA A 1 276 ? 14.793 14.849 9.181 1.00 90.25 276 ALA A N 1
ATOM 1964 C CA . ALA A 1 276 ? 13.693 15.687 9.653 1.00 90.25 276 ALA A CA 1
ATOM 1965 C C . ALA A 1 276 ? 12.325 15.008 9.471 1.00 90.25 276 ALA A C 1
ATOM 1967 O O . ALA A 1 276 ? 11.511 15.024 10.393 1.00 90.25 276 ALA A O 1
ATOM 1968 N N . ILE A 1 277 ? 12.091 14.368 8.318 1.00 90.31 277 ILE A N 1
ATOM 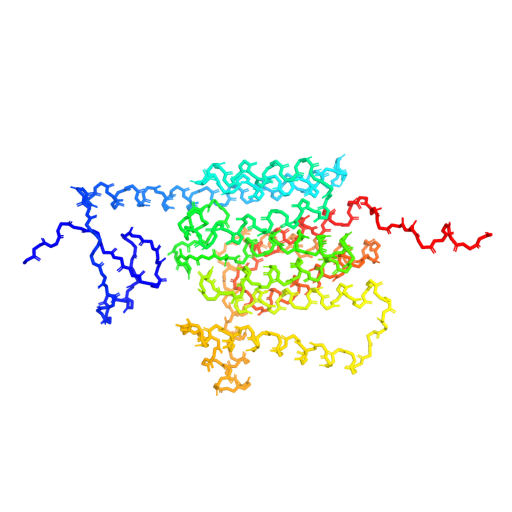1969 C CA . ILE A 1 277 ? 10.857 13.619 8.031 1.00 90.31 277 ILE A CA 1
ATOM 1970 C C . ILE A 1 277 ? 10.671 12.469 9.026 1.00 90.31 277 ILE A C 1
ATOM 1972 O O . ILE A 1 277 ? 9.595 12.332 9.611 1.00 90.31 277 ILE A O 1
ATOM 1976 N N . VAL A 1 278 ? 11.718 11.669 9.250 1.00 91.06 278 VAL A N 1
ATOM 1977 C CA . VAL A 1 278 ? 11.690 10.532 10.181 1.00 91.06 278 VAL A CA 1
ATOM 1978 C C . VAL A 1 278 ? 11.399 11.004 11.605 1.00 91.06 278 VAL A C 1
ATOM 1980 O O . VAL A 1 278 ? 10.476 10.496 12.237 1.00 91.06 278 VAL A O 1
ATOM 1983 N N . LEU A 1 279 ? 12.119 12.012 12.105 1.00 93.12 279 LEU A N 1
ATOM 1984 C CA . LEU A 1 279 ? 11.923 12.518 13.467 1.00 93.12 279 LEU A CA 1
ATOM 1985 C C . LEU A 1 279 ? 10.537 13.144 13.660 1.00 93.12 279 LEU A C 1
ATOM 1987 O O . LEU A 1 279 ? 9.859 12.846 14.646 1.00 93.12 279 LEU A O 1
ATOM 1991 N N . ALA A 1 280 ? 10.087 13.974 12.714 1.00 94.31 280 ALA A N 1
ATOM 1992 C CA . ALA A 1 280 ? 8.772 14.605 12.783 1.00 94.31 280 ALA A CA 1
ATOM 1993 C C . ALA A 1 280 ? 7.643 13.566 12.728 1.00 94.31 280 ALA A C 1
ATOM 1995 O O . ALA A 1 280 ? 6.698 13.634 13.517 1.00 94.31 280 ALA A O 1
ATOM 1996 N N . GLY A 1 281 ? 7.747 12.580 11.834 1.00 94.88 281 GLY A N 1
ATOM 1997 C CA . GLY A 1 281 ? 6.746 11.529 11.707 1.00 94.88 281 GLY A CA 1
ATOM 1998 C C . GLY A 1 281 ? 6.731 10.566 12.897 1.00 94.88 281 GLY A C 1
ATOM 1999 O O . GLY A 1 281 ? 5.647 10.219 13.360 1.00 94.88 281 GLY A O 1
ATOM 2000 N N . LEU A 1 282 ? 7.887 10.206 13.471 1.00 94.81 282 LEU A N 1
ATOM 2001 C CA . LEU A 1 282 ? 7.948 9.443 14.727 1.00 94.81 282 LEU A CA 1
ATOM 2002 C C . LEU A 1 282 ? 7.337 10.225 15.890 1.00 94.81 282 LEU A C 1
ATOM 2004 O O . LEU A 1 282 ? 6.557 9.663 16.657 1.00 94.81 282 LEU A O 1
ATOM 2008 N N . GLY A 1 283 ? 7.634 11.523 15.997 1.00 96.62 283 GLY A N 1
ATOM 2009 C CA . GLY A 1 283 ? 7.016 12.402 16.988 1.00 96.62 283 GLY A CA 1
ATOM 2010 C C . GLY A 1 283 ? 5.492 12.449 16.843 1.00 96.62 283 GLY A C 1
ATOM 2011 O O . GLY A 1 283 ? 4.769 12.309 17.832 1.00 96.62 283 GLY A O 1
ATOM 2012 N N . LEU A 1 284 ? 4.992 12.566 15.608 1.00 96.62 284 LEU A N 1
ATOM 2013 C CA . LEU A 1 284 ? 3.560 12.529 15.312 1.00 96.62 284 LEU A CA 1
ATOM 2014 C C . LEU A 1 284 ? 2.941 11.165 15.654 1.00 96.62 284 LEU A C 1
ATOM 2016 O O . LEU A 1 284 ? 1.902 11.125 16.311 1.00 96.62 284 LEU A O 1
ATOM 2020 N N . LEU A 1 285 ? 3.569 10.051 15.269 1.00 96.56 285 LEU A N 1
ATOM 2021 C CA . LEU A 1 285 ? 3.103 8.698 15.593 1.00 96.56 285 LEU A CA 1
ATOM 2022 C C . LEU A 1 285 ? 3.064 8.456 17.106 1.00 96.56 285 LEU A C 1
ATOM 2024 O O . LEU A 1 285 ? 2.063 7.951 17.615 1.00 96.56 285 LEU A O 1
ATOM 2028 N N . ALA A 1 286 ? 4.103 8.867 17.835 1.00 95.19 286 ALA A N 1
ATOM 2029 C CA . ALA A 1 286 ? 4.155 8.777 19.290 1.00 95.19 286 ALA A CA 1
ATOM 2030 C C . ALA A 1 286 ? 3.047 9.618 19.942 1.00 95.19 286 ALA A C 1
ATOM 2032 O O . ALA A 1 286 ? 2.347 9.141 20.839 1.00 95.19 286 ALA A O 1
ATOM 2033 N N . TRP A 1 287 ? 2.823 10.841 19.451 1.00 97.12 287 TRP A N 1
ATOM 2034 C CA . TRP A 1 287 ? 1.724 11.691 19.907 1.00 97.12 287 TRP A CA 1
ATOM 2035 C C . TRP A 1 287 ? 0.355 11.048 19.641 1.00 97.12 287 TRP A C 1
ATOM 2037 O O . TRP A 1 287 ? -0.481 11.001 20.546 1.00 97.12 287 TRP A O 1
ATOM 2047 N N . ILE A 1 288 ? 0.133 10.492 18.443 1.00 96.19 288 ILE A N 1
ATOM 2048 C CA . ILE A 1 288 ? -1.099 9.772 18.089 1.00 96.19 288 ILE A CA 1
ATOM 2049 C C . ILE A 1 288 ? -1.297 8.581 19.030 1.00 96.19 288 ILE A C 1
ATOM 2051 O O . ILE A 1 288 ? -2.379 8.450 19.601 1.00 96.19 288 ILE A O 1
ATOM 2055 N N . ALA A 1 289 ? -0.271 7.752 19.229 1.00 92.81 289 ALA A N 1
ATOM 2056 C CA . ALA A 1 289 ? -0.329 6.566 20.080 1.00 92.81 289 ALA A CA 1
ATOM 2057 C C . ALA A 1 289 ? -0.605 6.903 21.557 1.00 92.81 289 ALA A C 1
ATOM 2059 O O . ALA A 1 289 ? -1.280 6.138 22.250 1.00 92.81 289 ALA A O 1
ATOM 2060 N N . ALA A 1 290 ? -0.108 8.048 22.035 1.00 93.75 290 ALA A N 1
ATOM 2061 C CA . ALA A 1 290 ? -0.286 8.500 23.412 1.00 93.75 290 ALA A CA 1
ATOM 2062 C C . ALA A 1 290 ? -1.628 9.207 23.660 1.00 93.75 290 ALA A C 1
ATOM 2064 O O . ALA A 1 290 ? -2.173 9.115 24.759 1.00 93.75 290 ALA A O 1
ATOM 2065 N N . ARG A 1 291 ? -2.150 9.953 22.676 1.00 94.19 291 ARG A N 1
ATOM 2066 C CA . ARG A 1 291 ? -3.295 10.863 22.874 1.00 94.19 291 ARG A CA 1
ATOM 2067 C C . ARG A 1 291 ? -4.583 10.416 22.197 1.00 94.19 291 ARG A C 1
ATOM 2069 O O . ARG A 1 291 ? -5.653 10.875 22.592 1.00 94.19 291 ARG A O 1
ATOM 2076 N N . SER A 1 292 ? -4.511 9.568 21.175 1.00 90.19 292 SER A N 1
ATOM 2077 C CA . SER A 1 292 ? -5.707 9.166 20.432 1.00 90.19 292 SER A CA 1
ATOM 2078 C C . SER A 1 292 ? -6.483 8.077 21.173 1.00 90.19 292 SER A C 1
ATOM 2080 O O . SER A 1 292 ? -5.880 7.196 21.790 1.00 90.19 292 SER A O 1
ATOM 2082 N N . PRO A 1 293 ? -7.825 8.067 21.075 1.00 88.44 293 PRO A N 1
ATOM 2083 C CA . PRO A 1 293 ? -8.624 6.953 21.564 1.00 88.44 293 PRO A CA 1
ATOM 2084 C C . PRO A 1 293 ? -8.161 5.629 20.944 1.00 88.44 293 PRO A C 1
ATOM 2086 O O . PRO A 1 293 ? -7.984 5.531 19.727 1.00 88.44 293 PRO A O 1
ATOM 2089 N N . ARG A 1 294 ? -8.006 4.598 21.781 1.00 85.50 294 ARG A N 1
ATOM 2090 C CA . ARG A 1 294 ? -7.574 3.253 21.376 1.00 85.50 294 ARG A CA 1
ATOM 2091 C C . ARG A 1 294 ? -8.640 2.579 20.510 1.00 85.50 294 ARG A C 1
ATOM 2093 O O . ARG A 1 294 ? -9.582 1.971 21.017 1.00 85.50 294 ARG A O 1
ATOM 2100 N N . ARG A 1 295 ? -8.496 2.695 19.191 1.00 91.19 295 ARG A N 1
ATOM 2101 C CA . ARG A 1 295 ? -9.428 2.165 18.183 1.00 91.19 295 ARG A CA 1
ATOM 2102 C C . ARG A 1 295 ? -8.813 0.952 17.476 1.00 91.19 295 ARG A C 1
ATOM 2104 O O . ARG A 1 295 ? -7.636 1.024 17.132 1.00 91.19 295 ARG A O 1
ATOM 2111 N N . PRO A 1 296 ? -9.588 -0.111 17.172 1.00 94.06 296 PRO A N 1
ATOM 2112 C CA . PRO A 1 296 ? -9.063 -1.331 16.547 1.00 94.06 296 PRO A CA 1
ATOM 2113 C C . PRO A 1 296 ? -8.233 -1.085 15.283 1.00 94.06 296 PRO A C 1
ATOM 2115 O O . PRO A 1 296 ? -7.125 -1.595 15.179 1.00 94.06 296 PRO A O 1
ATOM 2118 N N . LEU A 1 297 ? -8.738 -0.254 14.365 1.00 95.62 297 LEU A N 1
ATOM 2119 C CA . LEU A 1 297 ? -8.047 0.099 13.120 1.00 95.62 297 LEU A CA 1
ATOM 2120 C C . LEU A 1 297 ? -6.730 0.845 13.358 1.00 95.62 297 LEU A C 1
ATOM 2122 O O . LEU A 1 297 ? -5.741 0.566 12.690 1.00 95.62 297 LEU A O 1
ATOM 2126 N N . LEU A 1 298 ? -6.716 1.786 14.306 1.00 95.75 298 LEU A N 1
ATOM 2127 C CA . LEU A 1 298 ? -5.522 2.571 14.608 1.00 95.75 298 LEU A CA 1
ATOM 2128 C C . LEU A 1 298 ? -4.450 1.699 15.261 1.00 95.75 298 LEU A C 1
ATOM 2130 O O . LEU A 1 298 ? -3.300 1.745 14.848 1.00 95.75 298 LEU A O 1
ATOM 2134 N N . ASP A 1 299 ? -4.821 0.883 16.247 1.00 94.75 299 ASP A N 1
ATOM 2135 C CA . ASP A 1 299 ? -3.868 -0.005 16.915 1.00 94.75 299 ASP A CA 1
ATOM 2136 C C . ASP A 1 299 ? -3.316 -1.070 15.946 1.00 94.75 299 ASP A C 1
ATOM 2138 O O . ASP A 1 299 ? -2.129 -1.381 15.999 1.00 94.75 299 ASP A O 1
ATOM 2142 N N . ALA A 1 300 ? -4.142 -1.572 15.021 1.00 96.19 300 ALA A N 1
ATOM 2143 C CA . ALA A 1 300 ? -3.705 -2.469 13.951 1.00 96.19 300 ALA A CA 1
ATOM 2144 C C . ALA A 1 300 ? -2.710 -1.803 12.992 1.00 96.19 300 ALA A C 1
ATOM 2146 O O . ALA A 1 300 ? -1.669 -2.386 12.693 1.00 96.19 300 ALA A O 1
ATOM 2147 N N . LEU A 1 301 ? -2.996 -0.571 12.556 1.00 97.31 301 LEU A N 1
ATOM 2148 C CA . LEU A 1 301 ? -2.083 0.190 11.705 1.00 97.31 301 LEU A CA 1
ATOM 2149 C C . LEU A 1 301 ? -0.757 0.455 12.426 1.00 97.31 301 LEU A C 1
ATOM 2151 O O . LEU A 1 301 ? 0.295 0.202 11.857 1.00 97.31 301 LEU A O 1
ATOM 2155 N N . LEU A 1 302 ? -0.792 0.929 13.676 1.00 96.62 302 LEU A N 1
ATOM 2156 C CA . LEU A 1 302 ? 0.417 1.225 14.450 1.00 96.62 302 LEU A CA 1
ATOM 2157 C C . LEU A 1 302 ? 1.283 -0.022 14.666 1.00 96.62 302 LEU A C 1
ATOM 2159 O O . LEU A 1 302 ? 2.504 0.074 14.585 1.00 96.62 302 LEU A O 1
ATOM 2163 N N . ALA A 1 303 ? 0.670 -1.186 14.901 1.00 94.81 303 ALA A N 1
ATOM 2164 C CA . ALA A 1 303 ? 1.397 -2.449 14.992 1.00 94.81 303 ALA A CA 1
ATOM 2165 C C . ALA A 1 303 ? 2.047 -2.835 13.654 1.00 94.81 303 ALA A C 1
ATOM 2167 O O . ALA A 1 303 ? 3.220 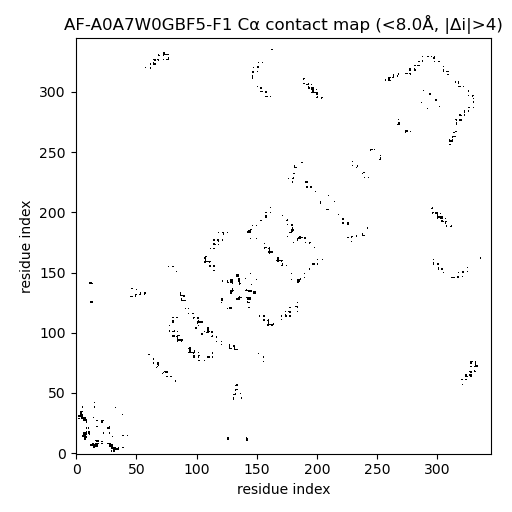-3.196 13.632 1.00 94.81 303 ALA A O 1
ATOM 2168 N N . GLY A 1 304 ? 1.313 -2.702 12.544 1.00 95.31 304 GLY A N 1
ATOM 2169 C CA . GLY A 1 304 ? 1.862 -2.911 11.203 1.00 95.31 304 GLY A CA 1
ATOM 2170 C C . GLY A 1 304 ? 3.035 -1.975 10.903 1.00 95.31 304 GLY A C 1
ATOM 2171 O O . GLY A 1 304 ? 4.087 -2.437 10.480 1.00 95.31 304 GLY A O 1
ATOM 2172 N N . LEU A 1 305 ? 2.906 -0.679 11.204 1.00 95.75 305 LEU A N 1
ATOM 2173 C CA . LEU A 1 305 ? 3.982 0.303 11.025 1.00 95.75 305 LEU A CA 1
ATOM 2174 C C . LEU A 1 305 ? 5.205 -0.016 11.887 1.00 95.75 305 LEU A C 1
ATOM 2176 O O . LEU A 1 305 ? 6.325 0.074 11.400 1.00 95.75 305 LEU A O 1
ATOM 2180 N N . ALA A 1 306 ? 5.009 -0.421 13.145 1.00 92.56 306 ALA A N 1
ATOM 2181 C CA . ALA A 1 306 ? 6.112 -0.822 14.014 1.00 92.56 306 ALA A CA 1
ATOM 2182 C C . ALA A 1 306 ? 6.893 -2.009 13.430 1.00 92.56 306 ALA A C 1
ATOM 2184 O O . ALA A 1 306 ? 8.118 -1.993 13.445 1.00 92.56 306 ALA A O 1
ATOM 2185 N N . VAL A 1 307 ? 6.195 -3.004 12.876 1.00 90.31 307 VAL A N 1
ATOM 2186 C CA . VAL A 1 307 ? 6.829 -4.136 12.184 1.00 90.31 307 VAL A CA 1
ATOM 2187 C C . VAL A 1 307 ? 7.492 -3.688 10.888 1.00 90.31 307 VAL A C 1
ATOM 2189 O O . VAL A 1 307 ? 8.616 -4.095 10.622 1.00 90.31 307 VAL A O 1
ATOM 2192 N N . SER A 1 308 ? 6.845 -2.812 10.120 1.00 91.62 308 SER A N 1
ATOM 2193 C CA . SER A 1 308 ? 7.381 -2.282 8.864 1.00 91.62 308 SER A CA 1
ATOM 2194 C C . SER A 1 308 ? 8.724 -1.588 9.086 1.00 91.62 308 SER A C 1
ATOM 2196 O O . SER A 1 308 ? 9.658 -1.833 8.339 1.00 91.62 308 SER A O 1
ATOM 2198 N N . LEU A 1 309 ? 8.895 -0.837 10.179 1.00 89.44 309 LEU A N 1
ATOM 2199 C CA . LEU A 1 309 ? 10.186 -0.226 10.533 1.00 89.44 309 LEU A CA 1
ATOM 2200 C C . LEU A 1 309 ? 11.297 -1.223 10.891 1.00 89.44 309 LEU A C 1
ATOM 2202 O O . LEU A 1 309 ? 12.459 -0.829 10.920 1.00 89.44 309 LEU A O 1
ATOM 2206 N N . LEU A 1 310 ? 10.956 -2.479 11.186 1.00 84.31 310 LEU A N 1
ATOM 2207 C CA . LEU A 1 310 ? 11.927 -3.539 11.466 1.00 84.31 310 LEU A CA 1
ATOM 2208 C C . LEU A 1 310 ? 12.299 -4.324 10.207 1.00 84.31 310 LEU A C 1
ATOM 2210 O O . LEU A 1 310 ? 13.432 -4.779 10.091 1.00 84.31 310 LEU A O 1
ATOM 2214 N N . VAL A 1 311 ? 11.346 -4.516 9.293 1.00 82.62 311 VAL A N 1
ATOM 2215 C CA . VAL A 1 311 ? 11.528 -5.383 8.116 1.00 82.62 311 VAL A CA 1
ATOM 2216 C C . VAL A 1 311 ? 11.816 -4.609 6.830 1.00 82.62 311 VAL A C 1
ATOM 2218 O O . VAL A 1 311 ? 12.431 -5.163 5.920 1.00 82.62 311 VAL A O 1
ATOM 2221 N N . ASN A 1 312 ? 11.430 -3.335 6.751 1.00 85.62 312 ASN A N 1
ATOM 2222 C CA . ASN A 1 312 ? 11.612 -2.495 5.570 1.00 85.62 312 ASN A CA 1
ATOM 2223 C C . ASN A 1 312 ? 12.806 -1.549 5.740 1.00 85.62 312 ASN A C 1
ATOM 2225 O O . ASN A 1 312 ? 13.146 -1.114 6.836 1.00 85.62 312 ASN A O 1
ATOM 2229 N N . ASP A 1 313 ? 13.428 -1.200 4.619 1.00 80.94 313 ASP A N 1
ATOM 2230 C CA . ASP A 1 313 ? 14.723 -0.519 4.544 1.00 80.94 313 ASP A CA 1
ATOM 2231 C C . ASP A 1 313 ? 14.623 0.968 4.128 1.00 80.94 313 ASP A C 1
ATOM 2233 O O . ASP A 1 313 ? 15.630 1.650 3.907 1.00 80.94 313 ASP A O 1
ATOM 2237 N N . THR A 1 314 ? 13.401 1.500 4.005 1.00 85.75 314 THR A N 1
ATOM 2238 C CA . THR A 1 314 ? 13.120 2.909 3.660 1.00 85.75 314 THR A CA 1
ATOM 2239 C C . THR A 1 314 ? 12.255 3.576 4.740 1.00 85.75 314 THR A C 1
ATOM 2241 O O . THR A 1 314 ? 11.072 3.860 4.512 1.00 85.75 314 THR A O 1
ATOM 2244 N N . PRO A 1 315 ? 12.817 3.854 5.931 1.00 86.25 315 PRO A N 1
ATOM 2245 C CA . PRO A 1 315 ? 12.046 4.348 7.073 1.00 86.25 315 PRO A CA 1
ATOM 2246 C C . PRO A 1 315 ? 11.367 5.695 6.802 1.00 86.25 315 PRO A C 1
ATOM 2248 O O . PRO A 1 315 ? 10.264 5.919 7.288 1.00 86.25 315 PRO A O 1
ATOM 2251 N N . ALA A 1 316 ? 11.968 6.579 5.997 1.00 89.31 316 ALA A N 1
ATOM 2252 C CA . ALA A 1 316 ? 11.368 7.871 5.658 1.00 89.31 316 ALA A CA 1
ATOM 2253 C C . ALA A 1 316 ? 10.034 7.720 4.905 1.00 89.31 316 ALA A C 1
ATOM 2255 O O . ALA A 1 316 ? 9.065 8.391 5.255 1.00 89.31 316 ALA A O 1
ATOM 2256 N N . ASP A 1 317 ? 9.961 6.803 3.935 1.00 90.75 317 ASP A N 1
ATOM 2257 C CA . ASP A 1 317 ? 8.740 6.529 3.167 1.00 90.75 317 ASP A CA 1
ATOM 2258 C C . ASP A 1 317 ? 7.642 5.937 4.066 1.00 90.75 317 ASP A C 1
ATOM 2260 O O . ASP A 1 317 ? 6.503 6.414 4.069 1.00 90.75 317 ASP A O 1
ATOM 2264 N N . VAL A 1 318 ? 8.009 4.940 4.882 1.00 93.75 318 VAL A N 1
ATOM 2265 C CA . VAL A 1 318 ? 7.100 4.266 5.825 1.00 93.75 318 VAL A CA 1
ATOM 2266 C C . VAL A 1 318 ? 6.565 5.255 6.863 1.00 93.75 318 VAL A C 1
ATOM 2268 O O . VAL A 1 318 ? 5.364 5.309 7.117 1.00 93.75 318 VAL A O 1
ATOM 2271 N N . ILE A 1 319 ? 7.433 6.077 7.456 1.00 94.69 319 ILE A N 1
ATOM 2272 C CA . ILE A 1 319 ? 7.056 7.015 8.520 1.00 94.69 319 ILE A CA 1
ATOM 2273 C C . ILE A 1 319 ? 6.213 8.163 7.973 1.00 94.69 319 ILE A C 1
ATOM 2275 O O . ILE A 1 319 ? 5.199 8.502 8.585 1.00 94.69 319 ILE A O 1
ATOM 2279 N N . ALA A 1 320 ? 6.600 8.758 6.841 1.00 93.75 320 ALA A N 1
ATOM 2280 C CA . ALA A 1 320 ? 5.906 9.918 6.287 1.00 93.75 320 ALA A CA 1
ATOM 2281 C C . ALA A 1 320 ? 4.443 9.593 5.969 1.00 93.75 320 ALA A C 1
ATOM 2283 O O . ALA A 1 320 ? 3.523 10.276 6.428 1.00 93.75 320 ALA A O 1
ATOM 2284 N N . VAL A 1 321 ? 4.222 8.510 5.225 1.00 96.25 321 VAL A N 1
ATOM 2285 C CA . VAL A 1 321 ? 2.873 8.084 4.863 1.00 96.25 321 VAL A CA 1
ATOM 2286 C C . VAL A 1 321 ? 2.168 7.426 6.045 1.00 96.25 321 VAL A C 1
ATOM 2288 O O . VAL A 1 321 ? 0.994 7.708 6.289 1.00 96.25 321 VAL A O 1
ATOM 2291 N N . GLY A 1 322 ? 2.865 6.587 6.811 1.00 97.00 322 GLY A N 1
ATOM 2292 C CA . GLY A 1 322 ? 2.302 5.891 7.964 1.00 97.00 322 GLY A CA 1
ATOM 2293 C C . GLY A 1 322 ? 1.744 6.852 9.010 1.00 97.00 322 GLY A C 1
ATOM 2294 O O . GLY A 1 322 ? 0.635 6.646 9.505 1.00 97.00 322 GLY A O 1
ATOM 2295 N N . ALA A 1 323 ? 2.444 7.956 9.290 1.00 97.50 323 ALA A N 1
ATOM 2296 C CA . ALA A 1 323 ? 1.963 9.000 10.191 1.00 97.50 323 ALA A CA 1
ATOM 2297 C C . ALA A 1 323 ? 0.710 9.709 9.649 1.00 97.50 323 ALA A C 1
ATOM 2299 O O . ALA A 1 323 ? -0.241 9.947 10.401 1.00 97.50 323 ALA A O 1
ATOM 2300 N N . ALA A 1 324 ? 0.663 9.988 8.342 1.00 97.50 324 ALA A N 1
ATOM 2301 C CA . ALA A 1 324 ? -0.507 10.576 7.695 1.00 97.50 324 ALA A CA 1
ATOM 2302 C C . ALA A 1 324 ? -1.723 9.631 7.735 1.00 97.50 324 ALA A C 1
ATOM 2304 O O . ALA A 1 324 ? -2.821 10.047 8.114 1.00 97.50 324 ALA A O 1
ATOM 2305 N N . ALA A 1 325 ? -1.524 8.346 7.432 1.00 97.31 325 ALA A N 1
ATOM 2306 C CA . ALA A 1 325 ? -2.550 7.309 7.523 1.00 97.31 325 ALA A CA 1
ATOM 2307 C C . ALA A 1 325 ? -3.040 7.103 8.968 1.00 97.31 325 ALA A C 1
ATOM 2309 O O . ALA A 1 325 ? -4.245 6.982 9.208 1.00 97.31 325 ALA A O 1
ATOM 2310 N N . ALA A 1 326 ? -2.135 7.132 9.950 1.00 97.44 326 ALA A N 1
ATOM 2311 C CA . ALA A 1 326 ? -2.482 7.033 11.364 1.00 97.44 326 ALA A CA 1
ATOM 2312 C C . ALA A 1 326 ? -3.332 8.219 11.820 1.00 97.44 326 ALA A C 1
ATOM 2314 O O . ALA A 1 326 ? -4.353 8.021 12.485 1.00 97.44 326 ALA A O 1
ATOM 2315 N N . LEU A 1 327 ? -2.979 9.442 11.412 1.00 97.06 327 LEU A N 1
ATOM 2316 C CA . LEU A 1 327 ? -3.787 10.620 11.718 1.00 97.06 327 LEU A CA 1
ATOM 2317 C C . LEU A 1 327 ? -5.159 10.540 11.037 1.00 97.06 327 LEU A C 1
ATOM 2319 O O . LEU A 1 327 ? -6.174 10.839 11.671 1.00 97.06 327 LEU A O 1
ATOM 2323 N N . ALA A 1 328 ? -5.203 10.089 9.781 1.00 96.19 328 ALA A N 1
ATOM 2324 C CA . ALA A 1 328 ? -6.441 9.878 9.042 1.00 96.19 328 ALA A CA 1
ATOM 2325 C C . ALA A 1 328 ? -7.383 8.915 9.784 1.00 96.19 328 ALA A C 1
ATOM 2327 O O . ALA A 1 328 ? -8.543 9.255 10.007 1.00 96.19 328 ALA A O 1
ATOM 2328 N N . LEU A 1 329 ? -6.893 7.761 10.252 1.00 95.75 329 LEU A N 1
ATOM 2329 C CA . LEU A 1 329 ? -7.690 6.804 11.035 1.00 95.75 329 LEU A CA 1
ATOM 2330 C C . LEU A 1 329 ? -8.067 7.323 12.431 1.00 95.75 329 LEU A C 1
ATOM 2332 O O . LEU A 1 329 ? -9.175 7.063 12.913 1.00 95.75 329 LEU A O 1
ATOM 2336 N N . ALA A 1 330 ? -7.169 8.059 13.088 1.00 95.31 330 ALA A N 1
ATOM 2337 C CA . ALA A 1 330 ? -7.432 8.655 14.395 1.00 95.31 330 ALA A CA 1
ATOM 2338 C C . ALA A 1 330 ? -8.565 9.693 14.326 1.00 95.31 330 ALA A C 1
ATOM 2340 O O . ALA A 1 330 ? -9.376 9.791 15.251 1.00 95.31 330 ALA A O 1
ATOM 2341 N N . ARG A 1 331 ? -8.646 10.441 13.220 1.00 94.12 331 ARG A N 1
ATOM 2342 C CA . ARG A 1 331 ? -9.616 11.526 13.018 1.00 94.12 331 ARG A CA 1
ATOM 2343 C C . ARG A 1 331 ? -10.885 11.098 12.289 1.00 94.12 331 ARG A C 1
ATOM 2345 O O . ARG A 1 331 ? -11.924 11.719 12.509 1.00 94.12 331 ARG A O 1
ATOM 2352 N N . ALA A 1 332 ? -10.831 10.054 11.463 1.00 88.94 332 ALA A N 1
ATOM 2353 C CA . ALA A 1 332 ? -11.986 9.589 10.708 1.00 88.94 332 ALA A CA 1
ATOM 2354 C C . ALA A 1 332 ? -13.169 9.244 11.642 1.00 88.94 332 ALA A C 1
ATOM 2356 O O . ALA A 1 332 ? -12.974 8.636 12.709 1.00 88.94 332 ALA A O 1
ATOM 2357 N N . PRO A 1 333 ? -14.406 9.614 11.263 1.00 81.62 333 PRO A N 1
ATOM 2358 C CA . PRO A 1 333 ? -15.598 9.164 11.964 1.00 81.62 333 PRO A CA 1
ATOM 2359 C C . PRO A 1 333 ? -15.710 7.646 11.847 1.00 81.62 333 PRO A C 1
ATOM 2361 O O . PRO A 1 333 ? -15.579 7.086 10.761 1.00 81.62 333 PRO A O 1
ATOM 2364 N N . GLN A 1 334 ? -15.953 6.976 12.968 1.00 65.69 334 GLN A N 1
ATOM 2365 C CA . GLN A 1 334 ? -16.164 5.535 12.973 1.00 65.69 334 GLN A CA 1
ATOM 2366 C C . GLN A 1 334 ? -17.626 5.274 12.605 1.00 65.69 334 GLN A C 1
ATOM 2368 O O . GLN A 1 334 ? -18.517 5.708 13.326 1.00 65.69 334 GLN A O 1
ATOM 2373 N N . THR A 1 335 ? -17.879 4.562 11.509 1.00 55.97 335 THR A N 1
ATOM 2374 C CA . THR A 1 335 ? -19.210 4.009 11.195 1.00 55.97 335 THR A CA 1
ATOM 2375 C C . THR A 1 335 ? -19.398 2.599 11.764 1.00 55.97 335 THR A C 1
ATOM 2377 O O . THR A 1 335 ? -20.357 1.917 11.427 1.00 55.97 335 THR A O 1
ATOM 2380 N N . VAL A 1 336 ? -18.491 2.136 12.630 1.00 50.94 336 VAL A N 1
ATOM 2381 C CA . VAL A 1 336 ? -18.548 0.795 13.227 1.00 50.94 336 VAL A CA 1
ATOM 2382 C C . VAL A 1 336 ? -19.346 0.845 14.528 1.00 50.94 336 VAL A C 1
ATOM 2384 O O . VAL A 1 336 ? -18.779 0.744 15.612 1.00 50.94 336 VAL A O 1
ATOM 2387 N N . THR A 1 337 ? -20.662 1.014 14.436 1.00 38.56 337 THR A N 1
ATOM 2388 C CA . THR A 1 337 ? -21.565 0.801 15.576 1.00 38.56 337 THR A CA 1
ATOM 2389 C C . THR A 1 337 ? -22.920 0.256 15.123 1.00 38.56 337 THR A C 1
ATOM 2391 O O . THR A 1 337 ? -23.668 0.935 14.431 1.00 38.56 337 THR A O 1
ATOM 2394 N N . THR A 1 338 ? -23.201 -0.957 15.625 1.00 33.72 338 THR A N 1
ATOM 2395 C CA . THR A 1 338 ? -24.495 -1.449 16.143 1.00 33.72 338 THR A CA 1
ATOM 2396 C C . THR A 1 338 ? -25.634 -1.775 15.169 1.00 33.72 338 THR A C 1
ATOM 2398 O O . THR A 1 338 ? -26.618 -1.053 15.116 1.00 33.72 338 THR A O 1
ATOM 2401 N N . GLU A 1 339 ? -25.589 -2.961 14.549 1.00 30.78 339 GLU A N 1
ATOM 2402 C CA . GLU A 1 339 ? -26.799 -3.667 14.061 1.00 30.78 339 GLU A CA 1
ATOM 2403 C C . GLU A 1 339 ? -27.194 -4.885 14.927 1.00 30.78 339 GLU A C 1
ATOM 2405 O O . GLU A 1 339 ? -28.155 -5.580 14.630 1.00 30.78 339 GLU A O 1
ATOM 2410 N N . SER A 1 340 ? -26.509 -5.153 16.047 1.00 33.25 340 SER A N 1
ATOM 2411 C CA . SER A 1 340 ? -26.765 -6.364 16.853 1.00 33.25 340 SER A CA 1
ATOM 2412 C C . SER A 1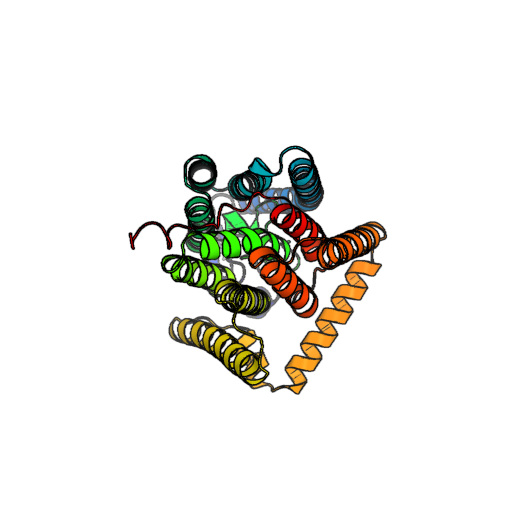 340 ? -27.787 -6.204 17.995 1.00 33.25 340 SER A C 1
ATOM 2414 O O . SER A 1 340 ? -27.960 -7.149 18.759 1.00 33.25 340 SER A O 1
ATOM 2416 N N . SER A 1 341 ? -28.450 -5.056 18.163 1.00 32.09 341 SER A N 1
ATOM 2417 C CA . SER A 1 341 ? -29.382 -4.835 19.292 1.00 32.09 341 SER A CA 1
ATOM 2418 C C . SER A 1 341 ? -30.817 -4.478 18.893 1.00 32.09 341 SER A C 1
ATOM 2420 O O . SER A 1 341 ? -31.596 -4.099 19.759 1.00 32.09 341 SER A O 1
ATOM 2422 N N . ALA A 1 342 ? -31.192 -4.602 17.617 1.00 35.41 342 ALA A N 1
ATOM 2423 C CA . ALA A 1 342 ? -32.551 -4.299 17.142 1.00 35.41 342 ALA A CA 1
ATOM 2424 C C . ALA A 1 342 ? -33.442 -5.548 16.959 1.00 35.41 342 ALA A C 1
ATOM 2426 O O . ALA A 1 342 ? -34.452 -5.484 16.268 1.00 35.41 342 ALA A O 1
ATOM 2427 N N . GLY A 1 343 ? -33.076 -6.689 17.553 1.00 35.91 343 GLY A N 1
ATOM 2428 C CA . GLY A 1 343 ? -33.762 -7.966 17.332 1.00 35.91 343 GLY A CA 1
ATOM 2429 C C . GLY A 1 343 ? -33.882 -8.830 18.583 1.00 35.91 343 GLY A C 1
ATOM 2430 O O . GLY A 1 343 ? -33.490 -9.989 18.550 1.00 35.91 343 GLY A O 1
ATOM 2431 N N . SER A 1 344 ? -34.368 -8.266 19.688 1.00 40.62 344 SER A N 1
ATOM 2432 C CA . SER A 1 344 ? -34.963 -9.028 20.798 1.00 40.62 344 SER A CA 1
ATOM 2433 C C . SER A 1 344 ? -35.720 -8.064 21.718 1.00 40.62 344 SER A C 1
ATOM 2435 O O . SER A 1 344 ? -35.234 -7.691 22.788 1.00 40.62 344 SER A O 1
ATOM 2437 N N . GLY A 1 345 ? -36.869 -7.602 21.236 1.00 38.22 345 GLY A N 1
ATOM 2438 C CA . GLY A 1 345 ? -37.946 -7.006 22.020 1.00 38.22 345 GLY A CA 1
ATOM 2439 C C . GLY A 1 345 ? -39.224 -7.742 21.671 1.00 38.22 345 GLY A C 1
ATOM 2440 O O . GLY A 1 345 ? -39.361 -8.072 20.470 1.00 38.22 345 GLY A O 1
#

Radius of gyration: 20.71 Å; Cα contacts (8 Å, |Δi|>4): 474; chains: 1; bounding box: 64×45×62 Å

Mean predicted aligned error: 8.1 Å

Solvent-accessible surface area (backbone atoms only — not comparable to full-atom values): 17811 Å² total; per-residue (Å²): 135,85,73,66,33,32,49,24,21,91,85,35,62,34,83,58,39,70,54,71,65,34,66,75,68,64,56,64,47,76,45,82,33,99,51,39,64,65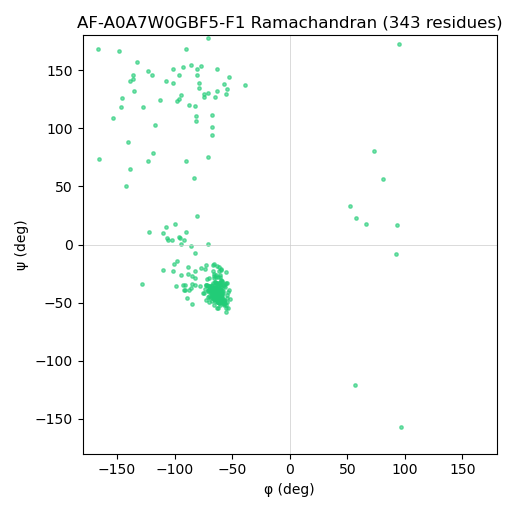,50,44,51,55,50,51,55,44,51,54,49,26,67,66,42,23,60,62,51,50,52,51,51,32,52,49,36,45,50,26,22,71,78,40,23,83,46,22,66,44,52,50,39,35,51,58,13,56,41,30,58,78,39,53,68,54,16,50,51,16,32,47,28,30,70,72,40,61,69,27,58,11,26,40,40,35,52,50,44,52,37,48,41,36,72,76,39,42,52,40,43,19,59,16,49,62,32,29,56,80,89,83,40,56,42,28,67,27,67,46,40,48,44,61,48,48,54,36,39,52,45,11,21,66,64,43,54,80,61,9,54,57,33,48,51,49,49,45,49,45,37,44,30,63,84,28,35,43,27,73,48,53,36,54,19,51,42,50,16,51,49,43,28,51,35,48,73,68,65,53,79,90,40,74,64,59,51,48,53,42,54,51,47,42,51,49,49,52,51,49,53,50,49,55,37,45,75,72,71,44,90,57,75,62,65,52,48,67,70,65,35,74,67,51,50,53,47,54,40,49,54,33,47,52,47,24,50,53,60,30,71,71,36,74,66,41,37,49,44,32,54,53,22,49,50,49,41,51,48,46,71,74,68,46,81,95,39,39,67,44,56,8,49,53,50,16,51,60,45,38,61,53,60,43,58,54,46,44,48,36,29,43,46,40,32,24,51,46,45,25,56,68,44,32,75,81,82,87,74,84,84,85,80,86,82,85,130

Foldseek 3Di:
DDQQFFKDAPQLLDTNDDDPVCVVVVRIDGDHDPHRPVVNVVVVVLLVVLVVLQVVLLVVLLVVLQVCLPPPLQCSLLVLQLSLLVLLVVPVVLSVQLNCLSPPDDLLRSLLSSLVSLLVCLQPGQCSQQSGNQHDRCVPGNGAHALLNLLSNLLSLLSNLLVVDPCNVVSLVSNLCRAAAVSSVHDLLSLLLSLQLVLLLVCQSVVPDDDVVSVVVSVVVSVVVSVVNVVVRVVVPDDDPVVVQVVVDDVSVVVLLVVLLVLLVCVCVVDPVSVVLLVVLVVLLVCLVVPFPDDSSLSSLNRSLVSSSRRHNHSSSSSSSSSSSSSSVSSHDDPPDDPPPPPDD

Secondary structure (DSSP, 8-state):
----EEEE-TTT-STT---HHHHHHT--EEEE-S-HHHHHHHHHHHHHHHHHHHHHHHHHHHHHHHHHHHH-TTTHHHHHHHHHHHHTTTSHHHHHHHHHHHHHS-HHHHHHHHHHHHHHHHHH-HHHHHTSTTS--TTT-SSS--HHHHHHHHHHHHHHHHHTGGGHHHHHHHHHHHHH-GGG---HHHHHHHHHHHHHHHHHHTT----HHHHHHHHHHHHHHHHHHHHHHHHTT---HHHHHHHT-HHHHHHHHHHHHHHHHHHHHT-HHHHHHHHHHHHHHHHHHHHS---HHHHHHHHHHHHHHHH-S-HHHHHHHHHHHHHHHHHSPP----STTSS--

Sequence (345 aa):
VGSTGVLTSDSTRIDGLVSVTDVATGRLRAVPSQDPVAALQRLDDRIDRNDRLRLPLTILLVALVLALAIVRPRLVLRALLVALAANLWLAPWLALLAGAAALALPLGLASAGVLAVYLASLGLDAETIALSPLGPSQSGRFYGINNLLETLLLAPALVGAALLGRAGILVGALALVAVGGNRFGADGGGLVVLAVAYLVLVLRLRRIRPTPWVLAAVAVGAIALALGALALDAATGGESHVTRAVGDGPVALASDLVDRLELSVRRTAATPGATAIVLAGLGLLAWIAARSPRRPLLDALLAGLAVSLLVNDTPADVIAVGAAAALALARAPQTVTTESSAGSG